Protein AF-A0A0F0GR71-F1 (afdb_monomer)

Foldseek 3Di:
DVPDDPVQDADDLVVLVCVVCVVVVVVVVVVVVVVCPDPVNVVVVVVVVVCVVDPPDDPLVPDQLLVRLVVVLVVLVVQLVVLLVVLLPDPDDLVSLVSNLVSLVVSLVSLVVSCVPNPPVSVLSNVLSVVSNVLSVLLVVLVVLLVVLVVSLDDPGHSRSSVVVNVVSVVSNVVSSVCSVVSVVVSVVVPD

pLDDT: mean 94.2, std 6.83, range [42.44, 98.38]

Mean predicted aligned error: 4.47 Å

Radius of gyration: 22.07 Å; Cα contacts (8 Å, |Δi|>4): 145; chains: 1; bounding box: 41×49×63 Å

Solvent-accessible surface area (backbone atoms only — not comparable to full-atom values): 10300 Å² total; per-residue (Å²): 112,92,86,51,62,70,91,61,61,48,70,67,57,67,61,51,50,46,68,60,45,50,60,53,48,54,47,52,50,53,52,47,51,55,51,64,73,31,70,70,40,53,51,48,50,54,49,50,52,46,40,72,76,59,58,90,71,57,84,68,70,80,49,57,60,72,75,49,45,59,62,56,42,48,55,31,44,54,50,23,52,56,27,44,54,50,31,71,68,48,90,74,75,65,62,43,46,51,52,19,28,55,27,17,50,50,28,22,52,46,17,58,73,36,23,88,65,55,40,69,62,23,49,50,50,21,48,53,22,43,52,53,27,49,46,44,41,56,26,50,50,25,65,63,45,38,61,54,28,53,58,67,27,54,72,95,60,73,25,62,37,32,52,53,51,33,51,51,31,53,52,48,29,54,48,37,59,68,45,44,62,60,53,48,57,56,60,64,68,66,67,133

Sequence (192 aa):
LHSLPPELVLGDVAARMTRHFAPLEAKAHKDSVAALDNKRYFSLLNSIDSLLATPPLTALASGKAKDVLPRLVEKARHRLDVRVETALAARDGDEPLHEARKAAKRLRYSAEVAEPALGKHAKALRKRAKDVQTLLGEHQDSVVARPVLLNLGRGDENGFTFGLLYGKEVELAHKTEAELPALWNKLSKEHL

Nearest PDB structures (foldseek):
  6egc-assembly1_A  TM=3.743E-01  e=1.518E+00  synthetic construct
  5c5b-assembly2_C  TM=3.134E-01  e=4.372E+00  Homo sapiens
  1y2o-assembly1_B  TM=2.724E-01  e=8.418E+00  Homo sapiens

Organism: Lentzea aerocolonigenes (NCBI:txid68170)

Structure (mmCIF, N/CA/C/O backbone):
data_AF-A0A0F0GR71-F1
#
_entry.id   AF-A0A0F0GR71-F1
#
loop_
_atom_site.group_PDB
_atom_site.id
_atom_site.type_symbol
_atom_site.label_atom_id
_atom_site.label_alt_id
_atom_site.label_comp_id
_atom_site.label_asym_id
_atom_site.label_entity_id
_atom_site.label_seq_id
_atom_site.pdbx_PDB_ins_code
_atom_site.Cartn_x
_atom_site.Cartn_y
_atom_site.Cartn_z
_atom_site.occupancy
_atom_site.B_iso_or_equiv
_atom_site.auth_seq_id
_atom_site.auth_comp_id
_atom_site.auth_asym_id
_atom_site.auth_atom_id
_atom_site.pdbx_PDB_model_num
ATOM 1 N N . LEU A 1 1 ? 1.306 1.699 -21.573 1.00 77.06 1 LEU A N 1
ATOM 2 C CA . LEU A 1 1 ? 1.553 1.381 -23.002 1.00 77.06 1 LEU A CA 1
ATOM 3 C C . LEU A 1 1 ? 0.467 1.950 -23.900 1.00 77.06 1 LEU A C 1
ATOM 5 O O . LEU A 1 1 ? 0.786 2.833 -24.672 1.00 77.06 1 LEU A O 1
ATOM 9 N N . HIS A 1 2 ? -0.798 1.541 -23.754 1.00 81.50 2 HIS A N 1
ATOM 10 C CA . HIS A 1 2 ? -1.900 2.035 -24.603 1.00 81.50 2 HIS A CA 1
ATOM 11 C C . HIS A 1 2 ? -2.206 3.538 -24.480 1.00 81.50 2 HIS A C 1
ATOM 13 O O . HIS A 1 2 ? -2.866 4.098 -25.344 1.00 81.50 2 HIS A O 1
ATOM 19 N N . SER A 1 3 ? -1.735 4.188 -23.414 1.00 87.19 3 SER A N 1
ATOM 20 C CA . SER A 1 3 ? -1.835 5.637 -23.214 1.00 87.19 3 SER A CA 1
ATOM 21 C C . SER A 1 3 ? -0.670 6.434 -23.812 1.00 87.19 3 SER A C 1
ATOM 23 O O . SER A 1 3 ? -0.686 7.660 -23.738 1.00 87.19 3 SER A O 1
ATOM 25 N N . LEU A 1 4 ? 0.362 5.769 -24.347 1.00 90.00 4 LEU A N 1
ATOM 26 C CA . LEU A 1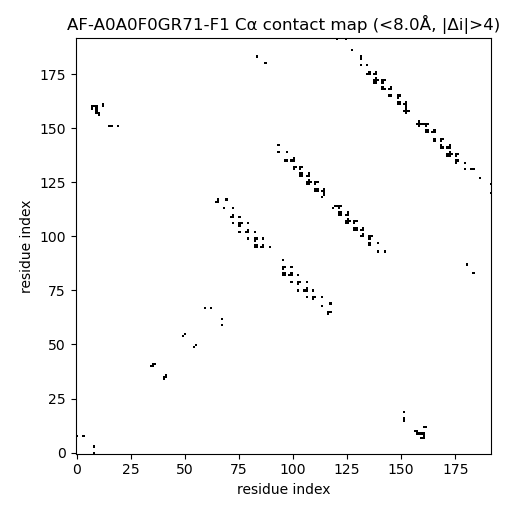 4 ? 1.467 6.446 -25.023 1.00 90.00 4 LEU A CA 1
ATOM 27 C C . LEU A 1 4 ? 1.096 6.696 -26.491 1.00 90.00 4 LEU A C 1
ATOM 29 O O . LEU A 1 4 ? 0.484 5.818 -27.104 1.00 90.00 4 LEU A O 1
ATOM 33 N N . PRO A 1 5 ? 1.500 7.841 -27.069 1.00 93.38 5 PRO A N 1
ATOM 34 C CA . PRO A 1 5 ? 1.472 8.030 -28.514 1.00 93.38 5 PRO A CA 1
ATOM 35 C C . PRO A 1 5 ? 2.183 6.861 -29.226 1.00 93.38 5 PRO A C 1
ATOM 37 O O . PRO A 1 5 ? 3.272 6.477 -28.777 1.00 93.38 5 PRO A O 1
ATOM 40 N N . PRO A 1 6 ? 1.594 6.262 -30.283 1.00 91.06 6 PRO A N 1
ATOM 41 C CA . PRO A 1 6 ? 2.147 5.075 -30.942 1.00 91.06 6 PRO A CA 1
ATOM 42 C C . PRO A 1 6 ? 3.604 5.234 -31.396 1.00 91.06 6 PRO A C 1
ATOM 44 O O . PRO A 1 6 ? 4.382 4.290 -31.305 1.00 91.06 6 PRO A O 1
ATOM 47 N N . GLU A 1 7 ? 3.999 6.436 -31.812 1.00 92.44 7 GLU A N 1
ATOM 48 C CA . GLU A 1 7 ? 5.354 6.785 -32.241 1.00 92.44 7 GLU A CA 1
ATOM 49 C C . GLU A 1 7 ? 6.412 6.692 -31.126 1.00 92.44 7 GLU A C 1
ATOM 51 O O . GLU A 1 7 ? 7.602 6.584 -31.412 1.00 92.44 7 GLU A O 1
ATOM 56 N N . LEU A 1 8 ? 5.996 6.700 -29.854 1.00 94.00 8 LEU A N 1
ATOM 57 C CA . LEU A 1 8 ? 6.880 6.537 -28.692 1.00 94.00 8 LEU A CA 1
ATOM 58 C C . LEU A 1 8 ? 6.984 5.077 -28.221 1.00 94.00 8 LEU A C 1
ATOM 60 O O . LEU A 1 8 ? 7.716 4.780 -27.268 1.00 94.00 8 LEU A O 1
ATOM 64 N N . VAL A 1 9 ? 6.257 4.156 -28.861 1.00 93.25 9 VAL A N 1
ATOM 65 C CA . VAL A 1 9 ? 6.307 2.716 -28.587 1.00 93.25 9 VAL A CA 1
ATOM 66 C C . VAL A 1 9 ? 7.251 2.063 -29.596 1.00 93.25 9 VAL A C 1
ATOM 68 O O . VAL A 1 9 ? 6.849 1.657 -30.682 1.00 93.25 9 VAL A O 1
ATOM 71 N N . LEU A 1 10 ? 8.534 1.993 -29.241 1.00 91.56 10 LEU A N 1
ATOM 72 C CA . LEU A 1 10 ? 9.599 1.513 -30.114 1.00 91.56 10 LEU A CA 1
ATOM 73 C C . LEU A 1 10 ? 10.022 0.092 -29.732 1.00 91.56 10 LEU A C 1
ATOM 75 O O . LEU A 1 10 ? 10.354 -0.186 -28.579 1.00 91.56 10 LEU A O 1
ATOM 79 N N . GLY A 1 11 ? 10.068 -0.791 -30.731 1.00 87.44 11 GLY A N 1
ATOM 80 C CA . GLY A 1 11 ? 10.423 -2.199 -30.556 1.00 87.44 11 GLY A CA 1
ATOM 81 C C . GLY A 1 11 ? 9.286 -3.053 -29.986 1.00 87.44 11 GLY A C 1
ATOM 82 O O . GLY A 1 11 ? 8.150 -2.610 -29.826 1.00 87.44 11 GLY A O 1
ATOM 83 N N . ASP A 1 12 ? 9.599 -4.310 -29.673 1.00 90.19 12 ASP A N 1
ATOM 84 C CA . ASP A 1 12 ? 8.621 -5.305 -29.220 1.00 90.19 12 ASP A CA 1
ATOM 85 C C . ASP A 1 12 ? 8.412 -5.258 -27.694 1.00 90.19 12 ASP A C 1
ATOM 87 O O . ASP A 1 12 ? 8.717 -6.187 -26.943 1.00 90.19 12 ASP A O 1
ATOM 91 N N . VAL A 1 13 ? 7.936 -4.107 -27.212 1.00 92.56 13 VAL A N 1
ATOM 92 C CA . VAL A 1 13 ? 7.781 -3.822 -25.777 1.00 92.56 13 VAL A CA 1
ATOM 93 C C . VAL A 1 13 ? 6.848 -4.831 -25.103 1.00 92.56 13 VAL A C 1
ATOM 95 O O . VAL A 1 13 ? 7.155 -5.330 -24.018 1.00 92.56 13 VAL A O 1
ATOM 98 N N . ALA A 1 14 ? 5.733 -5.165 -25.759 1.00 90.44 14 ALA A N 1
ATOM 99 C CA . ALA A 1 14 ? 4.753 -6.114 -25.242 1.00 90.44 14 ALA A CA 1
ATOM 100 C C . ALA A 1 14 ? 5.355 -7.514 -25.086 1.00 90.44 14 ALA A C 1
ATOM 102 O O . ALA A 1 14 ? 5.293 -8.073 -23.990 1.00 90.44 14 ALA A O 1
ATOM 103 N N . ALA A 1 15 ? 6.008 -8.062 -26.118 1.00 91.69 15 ALA A N 1
ATOM 104 C CA . ALA A 1 15 ? 6.573 -9.396 -25.979 1.00 91.69 15 ALA A CA 1
ATOM 105 C C . ALA A 1 15 ? 7.765 -9.422 -25.017 1.00 91.69 15 ALA A C 1
ATOM 107 O O . ALA A 1 15 ? 7.955 -10.431 -24.346 1.00 91.69 15 ALA A O 1
ATOM 108 N N . ARG A 1 16 ? 8.546 -8.340 -24.876 1.00 92.69 16 ARG A N 1
ATOM 109 C CA . ARG A 1 16 ? 9.590 -8.251 -23.834 1.00 92.69 16 ARG A CA 1
ATOM 110 C C . ARG A 1 16 ? 8.999 -8.322 -22.430 1.00 92.69 16 ARG A C 1
ATOM 112 O O . ARG A 1 16 ? 9.516 -9.067 -21.599 1.00 92.69 16 ARG A O 1
ATOM 119 N N . MET A 1 17 ? 7.900 -7.609 -22.172 1.00 93.00 17 MET A N 1
ATOM 120 C CA . MET A 1 17 ? 7.178 -7.721 -20.900 1.00 93.00 17 MET A CA 1
ATOM 121 C C . MET A 1 17 ? 6.658 -9.144 -20.685 1.00 93.00 17 MET A C 1
ATOM 123 O O . MET A 1 17 ? 6.870 -9.706 -19.614 1.00 93.00 17 MET A O 1
ATOM 127 N N . THR A 1 18 ? 6.053 -9.762 -21.703 1.00 95.19 18 THR A N 1
ATOM 128 C CA . THR A 1 18 ? 5.586 -11.154 -21.621 1.00 95.19 18 THR A CA 1
ATOM 129 C C . THR A 1 18 ? 6.736 -12.122 -21.346 1.00 95.19 18 THR A C 1
ATOM 131 O O . THR A 1 18 ? 6.636 -12.926 -20.426 1.00 95.19 18 THR A O 1
ATOM 134 N N . ARG A 1 19 ? 7.855 -12.027 -22.076 1.00 94.31 19 ARG A N 1
ATOM 135 C CA . ARG A 1 19 ? 9.047 -12.871 -21.876 1.00 94.31 19 ARG A CA 1
ATOM 136 C C . ARG A 1 19 ? 9.626 -12.726 -20.470 1.00 94.31 19 ARG A C 1
ATOM 138 O O . ARG A 1 19 ? 10.120 -13.705 -19.921 1.00 94.31 19 ARG A O 1
ATOM 145 N N . HIS A 1 20 ? 9.556 -11.530 -19.887 1.00 94.00 20 HIS A N 1
ATOM 146 C CA . HIS A 1 20 ? 10.020 -11.286 -18.527 1.00 94.00 20 HIS A CA 1
ATOM 147 C C . HIS A 1 20 ? 9.062 -11.845 -17.467 1.00 94.00 20 HIS A C 1
ATOM 149 O O . HIS A 1 20 ? 9.497 -12.560 -16.567 1.00 94.00 20 HIS A O 1
ATOM 155 N N . PHE A 1 21 ? 7.764 -11.542 -17.566 1.00 96.50 21 PHE A N 1
ATOM 156 C CA . PHE A 1 21 ? 6.799 -11.865 -16.512 1.00 96.50 21 PHE A CA 1
ATOM 157 C C . PHE A 1 21 ? 6.218 -13.277 -16.600 1.00 96.50 21 PHE A C 1
ATOM 159 O O . PHE A 1 21 ? 5.977 -13.866 -15.552 1.00 96.50 21 PHE A O 1
ATOM 166 N N . ALA A 1 22 ? 6.052 -13.863 -17.789 1.00 97.94 22 ALA A N 1
ATOM 167 C CA . ALA A 1 22 ? 5.478 -15.205 -17.938 1.00 97.94 22 ALA A CA 1
ATOM 168 C C . ALA A 1 22 ? 6.211 -16.295 -17.122 1.00 97.94 22 ALA A C 1
ATOM 170 O O . ALA A 1 22 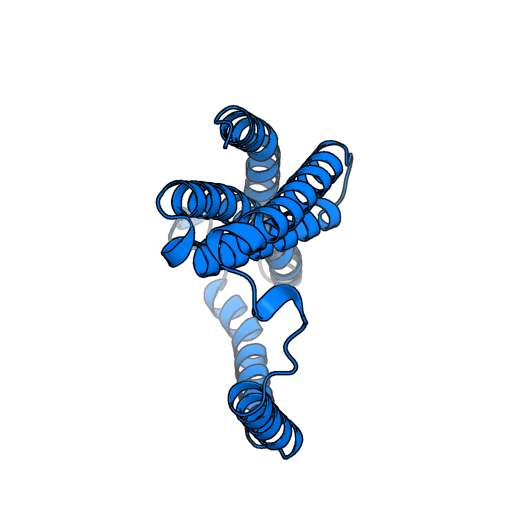? 5.543 -17.043 -16.404 1.00 97.94 22 ALA A O 1
ATOM 171 N N . PRO A 1 23 ? 7.558 -16.409 -17.144 1.00 97.94 23 PRO A N 1
ATOM 172 C CA . PRO A 1 23 ? 8.243 -17.395 -16.308 1.00 97.94 23 PRO A CA 1
ATOM 173 C C . PRO A 1 23 ? 8.155 -17.069 -14.809 1.00 97.94 23 PRO A C 1
ATOM 175 O O . PRO A 1 23 ? 8.077 -17.989 -13.992 1.00 97.94 23 PRO A O 1
ATOM 178 N N . LEU A 1 24 ? 8.143 -15.783 -14.433 1.00 97.12 24 LEU A N 1
ATOM 179 C CA . LEU A 1 24 ? 7.983 -15.355 -13.039 1.00 97.12 24 LEU A CA 1
ATOM 180 C C . LEU A 1 24 ? 6.595 -15.721 -12.507 1.00 97.12 24 LEU A C 1
ATOM 182 O O . LEU A 1 24 ? 6.490 -16.253 -11.406 1.00 97.12 24 LEU A O 1
ATOM 186 N N . GLU A 1 25 ? 5.553 -15.491 -13.303 1.00 97.75 25 GLU A N 1
ATOM 187 C CA . GLU A 1 25 ? 4.171 -15.848 -12.995 1.00 97.75 25 GLU A CA 1
ATOM 188 C C . GLU A 1 25 ? 4.008 -17.365 -12.876 1.00 97.75 25 GLU A C 1
ATOM 190 O O . GLU A 1 25 ? 3.512 -17.849 -11.860 1.00 97.75 25 GLU A O 1
ATOM 195 N N . ALA A 1 26 ? 4.504 -18.133 -13.852 1.00 98.19 26 ALA A N 1
ATOM 196 C CA . ALA A 1 26 ? 4.439 -19.592 -13.817 1.00 98.19 26 ALA A CA 1
ATOM 197 C C . ALA A 1 26 ? 5.144 -20.168 -12.576 1.00 98.19 26 ALA A C 1
ATOM 199 O O . ALA A 1 26 ? 4.620 -21.071 -11.914 1.00 98.19 26 ALA A O 1
ATOM 200 N N . LYS A 1 27 ? 6.314 -19.619 -12.220 1.00 98.19 27 LYS A N 1
ATOM 201 C CA . LYS A 1 27 ? 7.038 -19.999 -11.004 1.00 98.19 27 LYS A CA 1
ATOM 202 C C . LYS A 1 27 ? 6.264 -19.608 -9.745 1.00 98.19 27 LYS A C 1
ATOM 204 O O . LYS A 1 27 ? 6.088 -20.451 -8.872 1.00 98.19 27 LYS A O 1
ATOM 209 N N . ALA A 1 28 ? 5.785 -18.369 -9.651 1.00 97.88 28 ALA A N 1
ATOM 210 C CA . ALA A 1 28 ? 5.031 -17.882 -8.499 1.00 97.88 28 ALA A CA 1
ATOM 211 C C . ALA A 1 28 ? 3.740 -18.681 -8.282 1.00 97.88 28 ALA A C 1
ATOM 213 O O . ALA A 1 28 ? 3.400 -18.998 -7.142 1.00 97.88 28 ALA A O 1
ATOM 214 N N . HIS A 1 29 ? 3.058 -19.066 -9.362 1.00 98.19 29 HIS A N 1
ATOM 215 C CA . HIS A 1 29 ? 1.893 -19.939 -9.314 1.00 98.19 29 HIS A CA 1
ATOM 216 C C . HIS A 1 29 ? 2.261 -21.324 -8.774 1.00 98.19 29 HIS A C 1
ATOM 218 O O . HIS A 1 29 ? 1.671 -21.775 -7.793 1.00 98.19 29 HIS A O 1
ATOM 224 N N . LYS A 1 30 ? 3.279 -21.978 -9.353 1.00 98.38 30 LYS A N 1
ATOM 225 C CA . LYS A 1 30 ? 3.761 -23.287 -8.885 1.00 98.38 30 LYS A CA 1
ATOM 226 C C . LYS A 1 30 ? 4.156 -23.253 -7.405 1.00 98.38 30 LYS A C 1
ATOM 228 O O . LYS A 1 30 ? 3.757 -24.134 -6.647 1.00 98.38 30 LYS A O 1
ATOM 233 N N . ASP A 1 31 ? 4.912 -22.236 -6.999 1.00 98.00 31 ASP A N 1
ATOM 234 C CA . ASP A 1 31 ? 5.362 -22.063 -5.619 1.00 98.00 31 ASP A CA 1
ATOM 235 C C . ASP A 1 31 ? 4.185 -21.795 -4.676 1.00 98.00 31 ASP A C 1
ATOM 237 O O . ASP A 1 31 ? 4.168 -22.318 -3.567 1.00 98.00 31 ASP A O 1
ATOM 241 N N . SER A 1 32 ? 3.181 -21.028 -5.114 1.00 97.88 32 SER A N 1
ATOM 242 C CA . SER A 1 32 ? 1.966 -20.770 -4.334 1.00 97.88 32 SER A CA 1
ATOM 243 C C . SER A 1 32 ? 1.143 -22.042 -4.151 1.00 97.88 32 SER A C 1
ATOM 245 O O . SER A 1 32 ? 0.751 -22.343 -3.031 1.00 97.88 32 SER A O 1
ATOM 247 N N . VAL A 1 33 ? 0.940 -22.836 -5.206 1.00 98.12 33 VAL A N 1
ATOM 248 C CA . VAL A 1 33 ? 0.244 -24.130 -5.109 1.00 98.12 33 VAL A CA 1
ATOM 249 C C . VAL A 1 33 ? 0.9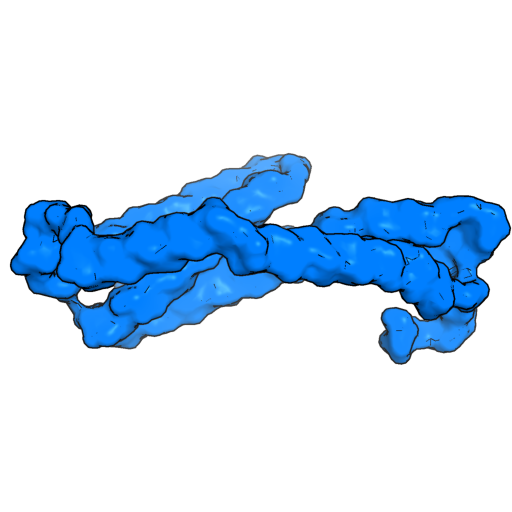86 -25.066 -4.156 1.00 98.12 33 VAL A C 1
ATOM 251 O O . VAL A 1 33 ? 0.379 -25.584 -3.226 1.00 98.12 33 VAL A O 1
ATOM 254 N N . ALA A 1 34 ? 2.306 -25.210 -4.297 1.00 97.75 34 ALA A N 1
ATOM 255 C CA . ALA A 1 34 ? 3.108 -26.015 -3.373 1.00 97.75 34 ALA A CA 1
ATOM 256 C C . ALA A 1 34 ? 3.105 -25.455 -1.934 1.00 97.75 34 ALA A C 1
ATOM 258 O O . ALA A 1 34 ? 3.201 -26.204 -0.958 1.00 97.75 34 ALA A O 1
ATOM 259 N N . ALA A 1 35 ? 3.006 -24.132 -1.777 1.00 97.31 35 ALA A N 1
ATOM 260 C CA . ALA A 1 35 ? 2.892 -23.486 -0.477 1.00 97.31 35 ALA A CA 1
ATOM 261 C C . ALA A 1 35 ? 1.540 -23.769 0.196 1.00 97.31 35 ALA A C 1
ATOM 263 O O . ALA A 1 35 ? 1.513 -23.890 1.419 1.00 97.31 35 ALA A O 1
ATOM 264 N N . LEU A 1 36 ? 0.460 -23.864 -0.583 1.00 97.75 36 LEU A N 1
ATOM 265 C CA . LEU A 1 36 ? -0.900 -24.151 -0.122 1.00 97.75 36 LEU A CA 1
ATOM 266 C C . LEU A 1 36 ? -1.157 -25.658 0.050 1.00 97.75 36 LEU A C 1
ATOM 268 O O . LEU A 1 36 ? -1.959 -26.042 0.889 1.00 97.75 36 LEU A O 1
ATOM 272 N N . ASP A 1 37 ? -0.445 -26.520 -0.674 1.00 97.25 37 ASP A N 1
ATOM 273 C CA . ASP A 1 37 ? -0.579 -27.983 -0.598 1.00 97.25 37 ASP A CA 1
ATOM 274 C C . ASP A 1 37 ? 0.491 -28.635 0.297 1.00 97.25 37 ASP A C 1
ATOM 276 O O . ASP A 1 37 ? 1.037 -29.700 0.017 1.00 97.25 37 ASP A O 1
ATOM 280 N N . ASN A 1 38 ? 0.871 -27.969 1.389 1.00 96.38 38 ASN A N 1
ATOM 281 C CA . ASN A 1 38 ? 1.851 -28.521 2.320 1.00 96.38 38 ASN A CA 1
ATOM 282 C C . ASN A 1 38 ? 1.347 -28.559 3.760 1.00 96.38 38 ASN A C 1
ATOM 284 O O . ASN A 1 38 ? 0.453 -27.823 4.179 1.00 96.38 38 ASN A O 1
ATOM 288 N N . LYS A 1 39 ? 2.012 -29.401 4.559 1.00 97.94 39 LYS A N 1
ATOM 289 C CA . LYS A 1 39 ? 1.706 -29.585 5.982 1.00 97.94 39 LYS A CA 1
ATOM 290 C C . LYS A 1 39 ? 1.739 -28.272 6.764 1.00 97.94 39 LYS A C 1
ATOM 292 O O . LYS A 1 39 ? 0.899 -28.077 7.631 1.00 97.94 39 LYS A O 1
ATOM 297 N N . ARG A 1 40 ? 2.669 -27.360 6.450 1.00 97.62 40 ARG A N 1
ATOM 298 C CA . ARG A 1 40 ? 2.783 -26.064 7.139 1.00 97.62 40 ARG A CA 1
ATOM 299 C C . ARG A 1 40 ? 1.518 -25.224 6.949 1.00 97.62 40 ARG A C 1
ATOM 301 O O . ARG A 1 40 ? 1.071 -24.604 7.908 1.00 97.62 40 ARG A O 1
ATOM 308 N N . TYR A 1 41 ? 0.946 -25.199 5.746 1.00 97.94 41 TYR A N 1
ATOM 309 C CA . TYR A 1 41 ? -0.283 -24.461 5.463 1.00 97.94 41 TYR A CA 1
ATOM 310 C C . TYR A 1 41 ? -1.492 -25.068 6.175 1.00 97.94 41 TYR A C 1
ATOM 312 O O . TYR A 1 41 ? -2.208 -24.343 6.860 1.00 97.94 41 TYR A O 1
ATOM 320 N N . PHE A 1 42 ? -1.664 -26.390 6.134 1.00 97.88 42 PHE A N 1
ATOM 321 C CA . PHE A 1 42 ? -2.738 -27.044 6.891 1.00 97.88 42 PHE A CA 1
ATOM 322 C C . PHE A 1 42 ? -2.586 -26.852 8.410 1.00 97.88 42 PHE A C 1
ATOM 324 O O . PHE A 1 42 ? -3.568 -26.597 9.102 1.00 97.88 42 PHE A O 1
ATOM 331 N N . SER A 1 43 ? -1.359 -26.876 8.942 1.00 98.12 43 SER A N 1
ATOM 332 C CA . SER A 1 43 ? -1.089 -26.530 10.345 1.00 98.12 43 SER A CA 1
ATOM 333 C C . SER A 1 43 ? -1.445 -25.079 10.681 1.00 98.12 43 SER A C 1
ATOM 335 O O . SER A 1 43 ? -1.942 -24.817 11.778 1.00 98.12 43 SER A O 1
ATOM 337 N N . LEU A 1 44 ? -1.218 -24.137 9.759 1.00 97.94 44 LEU A N 1
ATOM 338 C CA . LEU A 1 44 ? -1.648 -22.748 9.918 1.00 97.94 44 LEU A CA 1
ATOM 339 C C . LEU A 1 44 ? -3.178 -22.640 9.951 1.00 97.94 44 LEU A C 1
ATOM 341 O O . LEU A 1 44 ? -3.695 -21.957 10.829 1.00 97.94 44 LEU A O 1
ATOM 345 N N . LEU A 1 45 ? -3.896 -23.331 9.059 1.00 97.94 45 LEU A N 1
ATOM 346 C CA . LEU A 1 45 ? -5.365 -23.353 9.066 1.00 97.94 45 LEU A CA 1
ATOM 347 C C . LEU A 1 45 ? -5.915 -23.916 10.382 1.00 97.94 45 LEU A C 1
ATOM 349 O O . LEU A 1 45 ? -6.695 -23.238 11.042 1.00 97.94 45 LEU A O 1
ATOM 353 N N . ASN A 1 46 ? -5.398 -25.058 10.846 1.00 98.00 46 ASN A N 1
ATOM 354 C CA . ASN A 1 46 ? -5.783 -25.632 12.141 1.00 98.00 46 ASN A CA 1
ATOM 355 C C . ASN A 1 46 ? -5.514 -24.670 13.311 1.00 98.00 46 ASN A C 1
ATOM 357 O O . ASN A 1 46 ? -6.265 -24.631 14.286 1.00 98.00 46 ASN A O 1
ATOM 361 N N . SER A 1 47 ? -4.440 -23.880 13.224 1.00 97.75 47 SER A N 1
ATOM 362 C CA . SER A 1 47 ? -4.105 -22.871 14.233 1.00 97.75 47 SER A CA 1
ATOM 363 C C . SER A 1 47 ? -5.063 -21.675 14.186 1.00 97.75 47 SER A C 1
ATOM 365 O O . SER A 1 47 ? -5.396 -21.131 15.235 1.00 97.75 47 SER A O 1
ATOM 367 N N . ILE A 1 48 ? -5.537 -21.276 12.999 1.00 97.75 48 ILE A N 1
ATOM 368 C CA . ILE A 1 48 ? -6.574 -20.245 12.839 1.00 97.75 48 ILE A CA 1
ATOM 369 C C . ILE A 1 48 ? -7.913 -20.754 13.384 1.00 97.75 48 ILE A C 1
ATOM 371 O O . ILE A 1 48 ? -8.553 -20.037 14.148 1.00 97.75 48 ILE A O 1
ATOM 375 N N . ASP A 1 49 ? -8.299 -21.993 13.077 1.00 97.88 49 ASP A N 1
ATOM 376 C CA . ASP A 1 49 ? -9.521 -22.603 13.616 1.00 97.88 49 ASP A CA 1
ATOM 377 C C . ASP A 1 49 ? -9.465 -22.685 15.145 1.00 97.88 49 ASP A C 1
ATOM 379 O O . ASP A 1 49 ? -10.411 -22.295 15.831 1.00 97.88 49 ASP A O 1
ATOM 383 N N . SER A 1 50 ? -8.316 -23.089 15.695 1.00 97.31 50 SER A N 1
ATOM 384 C CA . SER A 1 50 ? -8.082 -23.110 17.145 1.00 97.31 50 SER A CA 1
ATOM 385 C C . SER A 1 50 ? -8.154 -21.708 17.758 1.00 97.31 50 SER A C 1
ATOM 387 O O . SER A 1 50 ? -8.747 -21.529 18.819 1.00 97.31 50 SER A O 1
ATOM 389 N N . LEU A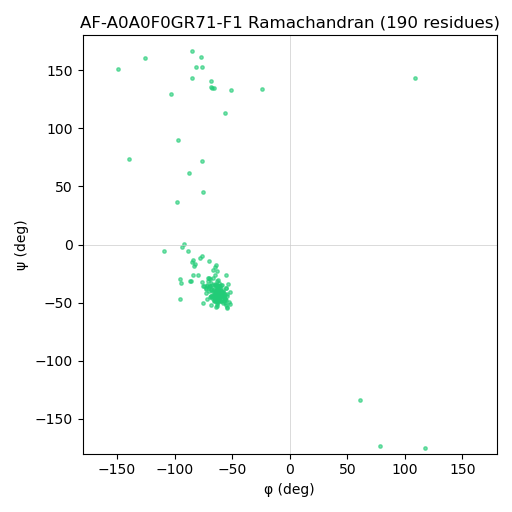 1 51 ? -7.594 -20.697 17.084 1.00 96.75 51 LEU A N 1
ATOM 390 C CA . LEU A 1 51 ? -7.655 -19.300 17.514 1.00 96.75 51 LEU A CA 1
ATOM 391 C C . LEU A 1 51 ? -9.094 -18.767 17.534 1.00 96.75 51 LEU A C 1
ATOM 393 O O . LEU A 1 51 ? -9.444 -18.011 18.435 1.00 96.75 51 LEU A O 1
ATOM 397 N N . LEU A 1 52 ? -9.921 -19.133 16.554 1.00 96.00 52 LEU A N 1
ATOM 398 C CA . LEU A 1 52 ? -11.325 -18.723 16.499 1.00 96.00 52 LEU A CA 1
ATOM 399 C C . LEU A 1 52 ? -12.176 -19.461 17.541 1.00 96.00 52 LEU A C 1
ATOM 401 O O . LEU A 1 52 ? -13.054 -18.851 18.148 1.00 96.00 52 LEU A O 1
ATOM 405 N N . ALA A 1 53 ? -11.901 -20.748 17.771 1.00 97.12 53 ALA A N 1
ATOM 406 C CA . ALA A 1 53 ? -12.613 -21.569 18.747 1.00 97.12 53 ALA A CA 1
ATOM 407 C C . ALA A 1 53 ? -12.256 -21.213 20.198 1.00 97.12 53 ALA A C 1
ATOM 409 O O . ALA A 1 53 ? -13.108 -21.259 21.085 1.00 97.12 53 ALA A O 1
ATOM 410 N N . THR A 1 54 ? -10.995 -20.877 20.473 1.00 95.88 54 THR A N 1
ATOM 411 C CA . THR A 1 54 ? -10.510 -20.530 21.817 1.00 95.88 54 THR A CA 1
ATOM 412 C C . THR A 1 54 ? -9.528 -19.358 21.730 1.00 95.88 54 THR A C 1
ATOM 414 O O . THR A 1 54 ? -8.314 -19.536 21.867 1.00 95.88 54 THR A O 1
ATOM 417 N N . PRO A 1 55 ? -10.031 -18.134 21.483 1.00 94.56 55 PRO A N 1
ATOM 418 C CA . PRO A 1 55 ? -9.172 -16.969 21.356 1.00 94.56 55 PRO A CA 1
ATOM 419 C C . PRO A 1 55 ? -8.482 -16.661 22.695 1.00 94.56 55 PRO A C 1
ATOM 421 O O . PRO A 1 55 ? -9.150 -16.627 23.732 1.00 94.56 55 PRO A O 1
ATOM 424 N N . PRO A 1 56 ? -7.165 -16.376 22.706 1.00 94.06 56 PRO A N 1
ATOM 425 C CA . PRO A 1 56 ? -6.429 -15.997 23.908 1.00 94.06 56 PRO A CA 1
ATOM 426 C C . PRO A 1 56 ? -6.740 -14.538 24.267 1.00 94.06 56 PRO A C 1
ATOM 428 O O . PRO A 1 56 ? -5.937 -13.624 24.064 1.00 94.06 56 PRO A O 1
ATOM 431 N N . LEU A 1 57 ? -7.960 -14.302 24.744 1.00 94.00 57 LEU A N 1
ATOM 432 C CA . LEU A 1 57 ? -8.450 -12.974 25.080 1.00 94.00 57 LEU A CA 1
ATOM 433 C C . LEU A 1 57 ? -7.710 -12.406 26.296 1.00 94.00 57 LEU A C 1
ATOM 435 O O . LEU A 1 57 ? -7.432 -13.094 27.275 1.00 94.00 57 LEU A O 1
ATOM 439 N N . THR A 1 58 ? -7.418 -11.108 26.243 1.00 94.31 58 THR A N 1
ATOM 440 C CA . THR A 1 58 ? -6.892 -10.368 27.399 1.00 94.31 58 THR A CA 1
ATOM 441 C C . THR A 1 58 ? -8.039 -9.887 28.287 1.00 94.31 58 THR A C 1
ATOM 443 O O . THR A 1 58 ? -9.183 -9.822 27.842 1.00 94.31 58 THR A O 1
ATOM 446 N N . ALA A 1 59 ? -7.737 -9.439 29.510 1.00 93.12 59 ALA A N 1
ATOM 447 C CA . ALA A 1 59 ? -8.740 -8.869 30.418 1.00 93.12 59 ALA A CA 1
ATOM 448 C C . ALA A 1 59 ? -9.528 -7.685 29.810 1.00 93.12 59 ALA A C 1
ATOM 450 O O . ALA A 1 59 ? -10.679 -7.457 30.172 1.00 93.12 59 ALA A O 1
ATOM 451 N N . LEU A 1 60 ? -8.940 -6.955 28.850 1.00 92.81 60 LEU A N 1
ATOM 452 C CA . LEU A 1 60 ? -9.617 -5.862 28.144 1.00 92.81 60 LEU A CA 1
ATOM 453 C C . LEU A 1 60 ? -10.797 -6.340 27.287 1.00 92.81 60 LEU A C 1
ATOM 455 O O . LEU A 1 60 ? -11.715 -5.561 27.047 1.00 92.81 60 LEU A O 1
ATOM 459 N N . ALA A 1 61 ? -10.788 -7.595 26.829 1.00 92.75 61 ALA A N 1
ATOM 460 C CA . ALA A 1 61 ? -11.843 -8.136 25.973 1.00 92.75 61 ALA A CA 1
ATOM 461 C C . ALA A 1 61 ? -13.196 -8.256 26.694 1.00 92.75 61 ALA A C 1
ATOM 463 O O . ALA A 1 61 ? -14.232 -8.250 26.039 1.00 92.75 61 ALA A O 1
ATOM 464 N N . SER A 1 62 ? -13.192 -8.313 28.030 1.00 92.19 62 SER A N 1
ATOM 465 C CA . SER A 1 62 ? -14.409 -8.324 28.852 1.00 92.19 62 SER A CA 1
ATOM 466 C C . SER A 1 62 ? -15.053 -6.938 29.000 1.00 92.19 62 SER A C 1
ATOM 468 O O . SER A 1 62 ? -16.168 -6.823 29.506 1.00 92.19 62 SER A O 1
ATOM 470 N N . GLY A 1 63 ? -14.353 -5.869 28.604 1.00 93.12 63 GLY A N 1
ATOM 471 C CA . GLY A 1 63 ? -14.861 -4.500 28.655 1.00 93.12 63 GLY A CA 1
ATOM 472 C C . GLY A 1 63 ? -15.849 -4.194 27.527 1.00 93.12 63 GLY A C 1
ATOM 473 O O . GLY A 1 63 ? -15.882 -4.856 26.491 1.00 93.12 63 GLY A O 1
ATOM 474 N N . LYS A 1 64 ? -16.648 -3.134 27.689 1.00 95.00 64 LYS A N 1
ATOM 475 C CA . LYS A 1 64 ? -17.541 -2.683 26.613 1.00 95.00 64 LYS A CA 1
ATOM 476 C C . LYS A 1 64 ? -16.705 -2.134 25.458 1.00 95.00 64 LYS A C 1
ATOM 478 O O . L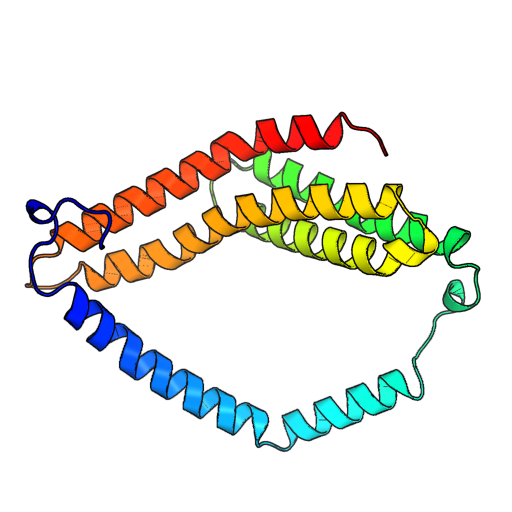YS A 1 64 ? -15.817 -1.309 25.664 1.00 95.00 64 LYS A O 1
ATOM 483 N N . ALA A 1 65 ? -17.046 -2.520 24.229 1.00 93.69 65 ALA A N 1
ATOM 484 C CA . ALA A 1 65 ? -16.331 -2.094 23.023 1.00 93.69 65 ALA A CA 1
ATOM 485 C C . ALA A 1 65 ? -16.165 -0.565 22.931 1.00 93.69 65 ALA A C 1
ATOM 487 O O . ALA A 1 65 ? -15.083 -0.078 22.614 1.00 93.69 65 ALA A O 1
ATOM 488 N N . LYS A 1 66 ? -17.209 0.192 23.290 1.00 94.19 66 LYS A N 1
ATOM 489 C CA . LYS A 1 66 ? -17.193 1.663 23.310 1.00 94.19 66 LYS A CA 1
ATOM 490 C C . LYS A 1 66 ? -16.192 2.281 24.296 1.00 94.19 66 LYS A C 1
ATOM 492 O O . LYS A 1 66 ? -15.781 3.412 24.080 1.00 94.19 66 LYS A O 1
ATOM 497 N N . ASP A 1 67 ? -15.788 1.550 25.333 1.00 94.00 67 ASP A N 1
ATOM 498 C CA . ASP A 1 67 ? -14.860 2.035 26.360 1.00 94.00 67 ASP A CA 1
ATOM 499 C C . ASP A 1 67 ? -13.410 1.616 26.033 1.00 94.00 67 ASP A C 1
ATOM 501 O O . ASP A 1 67 ? -12.457 2.324 26.352 1.00 94.00 67 ASP A O 1
ATOM 505 N N . VAL A 1 68 ? -13.230 0.476 25.353 1.00 95.69 68 VAL A N 1
ATOM 506 C CA . VAL A 1 68 ? -11.907 -0.112 25.065 1.00 95.69 68 VAL A CA 1
ATOM 507 C C . VAL A 1 68 ? -11.370 0.283 23.687 1.00 95.69 68 VAL A C 1
ATOM 509 O O . VAL A 1 68 ? -10.204 0.669 23.558 1.00 95.69 68 VAL A O 1
ATOM 512 N N . LEU A 1 69 ? -12.199 0.192 22.641 1.00 95.19 69 LEU A N 1
ATOM 513 C CA . LEU A 1 69 ? -11.770 0.393 21.254 1.00 95.19 69 LEU A CA 1
ATOM 514 C C . LEU A 1 69 ? -11.240 1.803 20.954 1.00 95.19 69 LEU A C 1
ATOM 516 O O . LEU A 1 69 ? -10.253 1.873 20.216 1.00 95.19 69 LEU A O 1
ATOM 520 N N . PRO A 1 70 ? -11.786 2.909 21.513 1.00 95.00 70 PRO A N 1
ATOM 521 C CA . PRO A 1 70 ? -11.273 4.246 21.216 1.00 95.00 70 PRO A CA 1
ATOM 522 C C . PRO A 1 70 ? -9.773 4.373 21.484 1.00 95.00 70 PRO A C 1
ATOM 524 O O . PRO A 1 70 ? -9.031 4.837 20.625 1.00 95.00 70 PRO A O 1
ATOM 527 N N . ARG A 1 71 ? -9.289 3.857 22.623 1.00 94.69 71 ARG A N 1
ATOM 528 C CA . ARG A 1 71 ? -7.863 3.908 22.980 1.00 94.69 71 ARG A CA 1
ATOM 5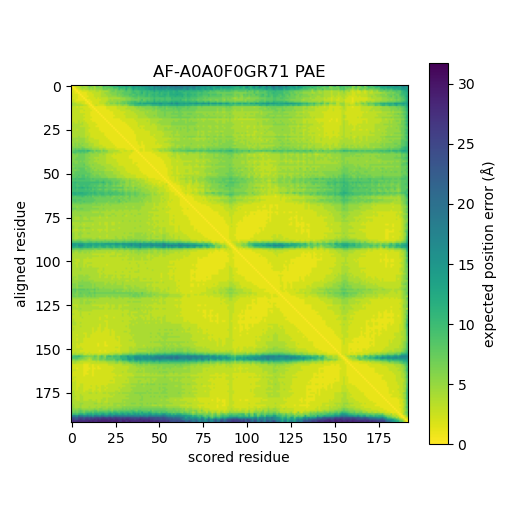29 C C . ARG A 1 71 ? -6.983 3.092 22.024 1.00 94.69 71 ARG A C 1
ATOM 531 O O . ARG A 1 71 ? -5.843 3.472 21.758 1.00 94.69 71 ARG A O 1
ATOM 538 N N . LEU A 1 72 ? -7.481 1.964 21.516 1.00 95.00 72 LEU A N 1
ATOM 539 C CA . LEU A 1 72 ? -6.739 1.112 20.577 1.00 95.00 72 LEU A CA 1
ATOM 540 C C . LEU A 1 72 ? -6.651 1.741 19.182 1.00 95.00 72 LEU A C 1
ATOM 542 O O . LEU A 1 72 ? -5.586 1.718 18.561 1.00 95.00 72 LEU A O 1
ATOM 546 N N . VAL A 1 73 ? -7.754 2.327 18.715 1.00 96.06 73 VAL A N 1
ATOM 547 C CA . VAL A 1 73 ? -7.808 3.084 17.460 1.00 96.06 73 VAL A CA 1
ATOM 548 C C . VAL A 1 73 ? -6.897 4.308 17.546 1.00 96.06 73 VAL A C 1
ATOM 550 O O . VAL A 1 73 ? -6.094 4.538 16.645 1.00 96.06 73 VAL A O 1
ATOM 553 N N . GLU A 1 74 ? -6.932 5.020 18.669 1.00 95.25 74 GLU A N 1
ATOM 554 C CA . GLU A 1 74 ? -6.089 6.186 18.923 1.00 95.25 74 GLU A CA 1
ATOM 555 C C . GLU A 1 74 ? -4.594 5.840 18.908 1.00 95.25 74 GLU A C 1
ATOM 557 O O . GLU A 1 74 ? -3.791 6.529 18.285 1.00 95.25 74 GLU A O 1
ATOM 562 N N . LYS A 1 75 ? -4.202 4.695 19.481 1.00 96.25 75 LYS A N 1
ATOM 563 C CA . LYS A 1 75 ? -2.819 4.201 19.390 1.00 96.25 75 LYS A CA 1
ATOM 564 C C . LYS A 1 75 ? -2.384 3.929 17.943 1.00 96.25 75 LYS A C 1
ATOM 566 O O . LYS A 1 75 ? -1.214 4.120 17.604 1.00 96.25 75 LYS A O 1
ATOM 571 N N . ALA A 1 76 ? -3.293 3.447 17.094 1.00 96.75 76 ALA A N 1
ATOM 572 C CA . ALA A 1 76 ? -3.013 3.250 15.673 1.00 96.75 76 ALA A CA 1
ATOM 573 C C . ALA A 1 76 ? -2.923 4.585 14.920 1.00 96.75 76 ALA A C 1
ATOM 575 O O . ALA A 1 76 ? -2.070 4.712 14.042 1.00 96.75 76 ALA A O 1
ATOM 576 N N . ARG A 1 77 ? -3.742 5.575 15.296 1.00 95.81 77 ARG A N 1
ATOM 577 C CA . ARG A 1 77 ? -3.684 6.933 14.747 1.00 95.81 77 ARG A CA 1
ATOM 578 C C . ARG A 1 77 ? -2.369 7.611 15.085 1.00 95.81 77 ARG A C 1
ATOM 580 O O . ARG A 1 77 ? -1.644 7.969 14.172 1.00 95.81 77 ARG A O 1
ATOM 587 N N . HIS A 1 78 ? -2.005 7.662 16.363 1.00 96.00 78 HIS A N 1
ATOM 588 C CA . HIS A 1 78 ? -0.742 8.257 16.794 1.00 96.00 78 HIS A CA 1
ATOM 589 C C . HIS A 1 78 ? 0.467 7.624 16.088 1.00 96.00 78 HIS A C 1
ATOM 591 O O . HIS A 1 78 ? 1.406 8.309 15.695 1.00 96.00 78 HIS A O 1
ATOM 597 N N . ARG A 1 79 ? 0.434 6.303 15.855 1.00 97.62 79 ARG A N 1
ATOM 598 C CA . ARG A 1 79 ? 1.466 5.635 15.053 1.00 97.62 79 ARG A CA 1
ATOM 599 C C . ARG A 1 79 ? 1.513 6.163 13.621 1.00 97.62 79 ARG A C 1
ATOM 601 O O . ARG A 1 79 ? 2.608 6.305 13.095 1.00 97.62 79 ARG A O 1
ATOM 608 N N . LEU A 1 80 ? 0.367 6.371 12.977 1.00 97.38 80 LEU A N 1
ATOM 609 C CA . LEU A 1 80 ? 0.336 6.966 11.644 1.00 97.38 80 LEU A CA 1
ATOM 610 C C . LEU A 1 80 ? 0.907 8.383 11.674 1.00 97.38 80 LEU A C 1
ATOM 612 O O . LEU A 1 80 ? 1.772 8.666 10.855 1.00 97.38 80 LEU A O 1
ATOM 616 N N . ASP A 1 81 ? 0.498 9.201 12.644 1.00 96.19 81 ASP A N 1
ATOM 617 C CA . ASP A 1 81 ? 0.961 10.584 12.784 1.00 96.19 81 ASP A CA 1
ATOM 618 C C . ASP A 1 81 ? 2.493 10.650 12.831 1.00 96.19 81 ASP A C 1
ATOM 620 O O . ASP A 1 81 ? 3.116 11.245 11.956 1.00 96.19 81 ASP A O 1
ATOM 624 N N . VAL A 1 82 ? 3.107 9.897 13.750 1.00 97.38 82 VAL A N 1
ATOM 625 C CA . VAL A 1 82 ? 4.571 9.828 13.892 1.00 97.38 82 VAL A CA 1
ATOM 626 C C . VAL A 1 82 ? 5.254 9.355 12.606 1.00 97.38 82 VAL A C 1
ATOM 628 O O . VAL A 1 82 ? 6.328 9.842 12.253 1.00 97.38 82 VAL A O 1
ATOM 631 N N . ARG A 1 83 ? 4.673 8.382 11.892 1.00 97.81 83 ARG A N 1
ATOM 632 C CA . ARG A 1 83 ? 5.289 7.840 10.669 1.00 97.81 83 ARG A CA 1
ATOM 633 C C . ARG A 1 83 ? 5.170 8.787 9.487 1.00 97.81 83 ARG A C 1
ATOM 635 O O . ARG A 1 83 ? 6.120 8.866 8.718 1.00 97.81 83 ARG A O 1
ATOM 642 N N . VAL A 1 84 ? 4.063 9.514 9.362 1.00 96.62 84 VAL A N 1
ATOM 643 C CA . VAL A 1 84 ? 3.934 10.555 8.339 1.00 96.62 84 VAL A CA 1
ATOM 644 C C . VAL A 1 84 ? 4.871 11.714 8.654 1.00 96.62 84 VAL A C 1
ATOM 646 O O . VAL A 1 84 ? 5.597 12.136 7.768 1.00 96.62 84 VAL A O 1
ATOM 649 N N . GLU A 1 85 ? 4.954 12.167 9.906 1.00 95.94 85 GLU A N 1
ATOM 650 C CA . GLU A 1 85 ? 5.914 13.203 10.315 1.00 95.94 85 GLU A CA 1
ATOM 651 C C . GLU A 1 85 ? 7.364 12.791 10.031 1.00 95.94 85 GLU A C 1
ATOM 653 O O . GLU A 1 85 ? 8.133 13.571 9.474 1.00 95.94 85 GLU A O 1
ATOM 658 N N . THR A 1 86 ? 7.722 11.539 10.332 1.00 97.06 86 THR A N 1
ATOM 659 C CA . THR A 1 86 ? 9.048 10.989 10.004 1.00 97.06 86 THR A CA 1
ATOM 660 C C . THR A 1 86 ? 9.292 10.985 8.496 1.00 97.06 86 THR A C 1
ATOM 662 O O . THR A 1 86 ? 10.384 11.334 8.057 1.00 97.06 86 THR A O 1
ATOM 665 N N . ALA A 1 87 ? 8.290 10.604 7.699 1.00 96.38 87 ALA A N 1
ATOM 666 C CA . ALA A 1 87 ? 8.401 10.601 6.245 1.00 96.38 87 ALA A CA 1
ATOM 667 C C . ALA A 1 87 ? 8.539 12.016 5.666 1.00 96.38 87 ALA A C 1
ATOM 669 O O . ALA A 1 87 ? 9.345 12.223 4.772 1.00 96.38 87 ALA A O 1
ATOM 670 N N . LEU A 1 88 ? 7.816 12.994 6.214 1.00 94.81 88 LEU A N 1
ATOM 671 C CA . LEU A 1 88 ? 7.896 14.397 5.801 1.00 94.81 88 LEU A CA 1
ATOM 672 C C . LEU A 1 88 ? 9.220 15.069 6.194 1.00 94.81 88 LEU A C 1
ATOM 674 O O . LEU A 1 88 ? 9.648 16.010 5.533 1.00 94.81 88 LEU A O 1
ATOM 678 N N . ALA A 1 89 ? 9.856 14.614 7.276 1.00 95.12 89 ALA A N 1
ATOM 679 C CA . ALA A 1 89 ? 11.159 15.108 7.718 1.00 95.12 89 ALA A CA 1
ATOM 680 C C . ALA A 1 89 ? 12.342 14.412 7.021 1.00 95.12 89 ALA A C 1
ATOM 682 O O . ALA A 1 89 ? 13.478 14.889 7.111 1.00 95.12 89 ALA A O 1
ATOM 683 N N . ALA A 1 90 ? 12.105 13.277 6.359 1.00 92.94 90 ALA A N 1
ATOM 684 C CA . ALA A 1 90 ? 13.134 12.568 5.617 1.00 92.94 90 ALA A CA 1
ATOM 685 C C . ALA A 1 90 ? 13.546 13.382 4.383 1.00 92.94 90 ALA A C 1
ATOM 687 O O . ALA A 1 90 ? 12.708 13.934 3.677 1.00 92.94 90 ALA A O 1
ATOM 688 N N . ARG A 1 91 ? 14.858 13.474 4.138 1.00 78.50 91 ARG A N 1
ATOM 689 C CA . ARG A 1 91 ? 15.398 14.194 2.973 1.00 78.50 91 ARG A CA 1
ATOM 690 C C . ARG A 1 91 ? 15.466 13.311 1.734 1.00 78.50 91 ARG A C 1
ATOM 692 O O . ARG A 1 91 ? 15.304 13.830 0.643 1.00 78.50 91 ARG A O 1
ATOM 699 N N . ASP A 1 92 ? 15.684 12.011 1.937 1.00 79.50 92 ASP A N 1
ATOM 700 C CA . ASP A 1 92 ? 15.795 11.000 0.892 1.00 79.50 92 ASP A CA 1
ATOM 701 C C . ASP A 1 92 ? 15.296 9.642 1.410 1.00 79.50 92 ASP A C 1
ATOM 703 O O . ASP A 1 92 ? 15.446 9.319 2.596 1.00 79.50 92 ASP A O 1
ATOM 707 N N . GLY A 1 93 ? 14.783 8.820 0.493 1.00 83.62 93 GLY A N 1
ATOM 708 C CA . GLY A 1 93 ? 14.521 7.398 0.705 1.00 83.62 93 GLY A CA 1
ATOM 709 C C . GLY A 1 93 ? 13.043 7.016 0.811 1.00 83.62 93 GLY A C 1
ATOM 710 O O . GLY A 1 93 ? 12.234 7.704 1.427 1.00 83.62 93 GLY A O 1
ATOM 711 N N . ASP A 1 94 ? 12.723 5.843 0.263 1.00 92.62 94 ASP A N 1
ATOM 712 C CA . ASP A 1 94 ? 11.346 5.344 0.144 1.00 92.62 94 ASP A CA 1
ATOM 713 C C . ASP A 1 94 ? 10.844 4.652 1.436 1.00 92.62 94 ASP A C 1
ATOM 715 O O . ASP A 1 94 ? 9.641 4.490 1.654 1.00 92.62 94 ASP A O 1
ATOM 719 N N . GLU A 1 95 ? 11.750 4.237 2.333 1.00 94.81 95 GLU A N 1
ATOM 720 C CA . GLU A 1 95 ? 11.402 3.440 3.524 1.00 94.81 95 GLU A CA 1
ATOM 721 C C . GLU A 1 95 ? 10.504 4.187 4.534 1.00 94.81 95 GLU A C 1
ATOM 723 O O . GLU A 1 95 ? 9.524 3.599 5.003 1.00 94.81 95 GLU A O 1
ATOM 728 N N . PRO A 1 96 ? 10.736 5.475 4.867 1.00 96.81 96 PRO A N 1
ATOM 729 C CA . PRO A 1 96 ? 9.820 6.226 5.728 1.00 96.81 96 PRO A CA 1
ATOM 730 C C . PRO A 1 96 ? 8.389 6.300 5.170 1.00 96.81 96 PRO A C 1
ATOM 732 O O . PRO A 1 96 ? 7.423 6.110 5.918 1.00 96.81 96 PRO A O 1
ATOM 735 N N . LEU A 1 97 ? 8.242 6.500 3.855 1.00 96.75 97 LEU A N 1
ATOM 736 C CA . LEU A 1 97 ? 6.948 6.509 3.162 1.00 96.75 97 LEU A CA 1
ATOM 737 C C . LEU A 1 97 ? 6.300 5.118 3.192 1.00 96.75 97 LEU A C 1
ATOM 739 O O . LEU A 1 97 ? 5.102 4.981 3.465 1.00 96.75 97 LEU A O 1
ATOM 743 N N . HIS A 1 98 ? 7.097 4.065 3.007 1.00 96.94 98 HIS A N 1
ATOM 744 C CA . HIS A 1 98 ? 6.641 2.684 3.112 1.00 96.94 98 HIS A CA 1
ATOM 745 C C . HIS A 1 98 ? 6.121 2.341 4.521 1.00 96.94 98 HIS A C 1
ATOM 747 O O . HIS A 1 98 ? 5.061 1.721 4.686 1.00 96.94 98 HIS A O 1
ATOM 753 N N . GLU A 1 99 ? 6.810 2.795 5.566 1.00 97.94 99 GLU A N 1
ATOM 754 C CA . GLU A 1 99 ? 6.383 2.623 6.954 1.00 97.94 99 GLU A CA 1
ATOM 755 C C . GLU A 1 99 ? 5.121 3.433 7.291 1.00 97.94 99 GLU A C 1
ATOM 757 O O . GLU A 1 99 ? 4.224 2.921 7.978 1.00 97.94 99 GLU A O 1
ATOM 762 N N . ALA A 1 100 ? 4.991 4.655 6.764 1.00 97.94 100 ALA A N 1
ATOM 763 C CA . ALA A 1 100 ? 3.764 5.444 6.860 1.00 97.94 100 ALA A CA 1
ATOM 764 C C . ALA A 1 100 ? 2.582 4.729 6.183 1.00 97.94 100 ALA A C 1
ATOM 766 O O . ALA A 1 100 ? 1.506 4.608 6.776 1.00 97.94 100 ALA A 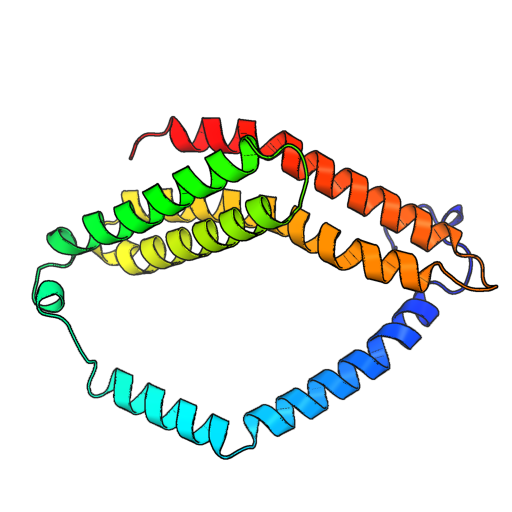O 1
ATOM 767 N N . ARG A 1 101 ? 2.790 4.119 5.007 1.00 97.94 101 ARG A N 1
ATOM 768 C CA . ARG A 1 101 ? 1.774 3.293 4.329 1.00 97.94 101 ARG A CA 1
ATOM 769 C C . ARG A 1 101 ? 1.345 2.099 5.177 1.00 97.94 101 ARG A C 1
ATOM 771 O O . ARG A 1 101 ? 0.147 1.814 5.280 1.00 97.94 101 ARG A O 1
ATOM 778 N N . LYS A 1 102 ? 2.284 1.391 5.817 1.00 98.31 102 LYS A N 1
ATOM 779 C CA . LYS A 1 102 ? 1.952 0.289 6.742 1.00 98.31 102 LYS A CA 1
ATOM 780 C C . LYS A 1 102 ? 1.125 0.791 7.925 1.00 98.31 102 LYS A C 1
ATOM 782 O O . LYS A 1 102 ? 0.163 0.123 8.312 1.00 98.31 102 LYS A O 1
ATOM 787 N N . ALA A 1 103 ? 1.467 1.946 8.493 1.00 98.25 103 ALA A N 1
ATOM 788 C CA . ALA A 1 103 ? 0.702 2.548 9.580 1.00 98.25 103 ALA A CA 1
ATOM 789 C C . ALA A 1 103 ? -0.715 2.950 9.133 1.00 98.25 103 ALA A C 1
ATOM 791 O O . ALA A 1 103 ? -1.676 2.656 9.844 1.00 98.25 103 ALA A O 1
ATOM 792 N N . ALA A 1 104 ? -0.867 3.495 7.922 1.00 98.00 104 ALA A N 1
ATOM 793 C CA . ALA A 1 104 ? -2.163 3.865 7.355 1.00 98.00 104 ALA A CA 1
ATOM 794 C C . ALA A 1 104 ? -3.063 2.634 7.167 1.00 98.00 104 ALA A C 1
ATOM 796 O O . ALA A 1 104 ? -4.217 2.633 7.596 1.00 98.00 104 ALA A O 1
ATOM 797 N N . LYS A 1 105 ? -2.513 1.529 6.637 1.00 98.12 105 LYS A N 1
ATOM 798 C CA . LYS A 1 105 ? -3.227 0.239 6.546 1.00 98.12 105 LYS A CA 1
ATOM 799 C C . LYS A 1 105 ? -3.700 -0.252 7.913 1.00 98.12 105 LYS A C 1
ATOM 801 O O . LYS A 1 105 ? -4.840 -0.692 8.040 1.00 98.12 105 LYS A O 1
ATOM 806 N N . ARG A 1 106 ? -2.836 -0.180 8.934 1.00 98.19 106 ARG A N 1
ATOM 807 C CA . ARG A 1 106 ? -3.187 -0.591 10.304 1.00 98.19 106 ARG A CA 1
ATOM 808 C C . ARG A 1 106 ? -4.325 0.257 10.860 1.00 98.19 106 ARG A C 1
ATOM 810 O O . ARG A 1 106 ? -5.288 -0.311 11.358 1.00 98.19 106 ARG A O 1
ATOM 817 N N . LEU A 1 107 ? -4.244 1.584 10.739 1.00 97.75 107 LEU A N 1
ATOM 818 C CA . LEU A 1 107 ? -5.309 2.478 11.191 1.00 97.75 107 LEU A CA 1
ATOM 819 C C . LEU A 1 107 ? -6.628 2.191 10.472 1.00 97.75 107 LEU A C 1
ATOM 821 O O . LEU A 1 107 ? -7.664 2.095 11.126 1.00 97.75 107 LEU A O 1
ATOM 825 N N . ARG A 1 108 ? -6.589 1.990 9.148 1.00 97.88 108 ARG A N 1
ATOM 826 C CA . ARG A 1 108 ? -7.782 1.665 8.361 1.00 97.88 108 ARG A CA 1
ATOM 827 C C . ARG A 1 108 ? -8.468 0.403 8.879 1.00 97.88 108 ARG A C 1
ATOM 829 O O . ARG A 1 108 ? -9.673 0.442 9.102 1.00 97.88 108 ARG A O 1
ATOM 836 N N . TYR A 1 109 ? -7.720 -0.679 9.102 1.00 98.12 109 TYR A N 1
ATOM 837 C CA . TYR A 1 109 ? -8.287 -1.930 9.614 1.00 98.12 109 TYR A CA 1
ATOM 838 C C . TYR A 1 109 ? -8.768 -1.818 11.063 1.00 98.12 109 TYR A C 1
ATOM 840 O O . TYR A 1 109 ? -9.843 -2.319 11.379 1.00 98.12 109 TYR A O 1
ATOM 848 N N . SER A 1 110 ? -8.039 -1.112 11.933 1.00 97.12 110 SER A N 1
ATOM 849 C CA . SER A 1 110 ? -8.501 -0.854 13.304 1.00 97.12 110 SER A CA 1
ATOM 850 C C . SER A 1 110 ? -9.819 -0.077 13.322 1.00 97.12 110 SER A C 1
ATOM 852 O O . SER A 1 110 ? -10.727 -0.414 14.077 1.00 97.12 110 SER A O 1
ATOM 854 N N . ALA A 1 111 ? -9.939 0.948 12.476 1.00 96.81 111 ALA A N 1
ATOM 855 C CA . ALA A 1 111 ? -11.150 1.750 12.358 1.00 96.81 111 ALA A CA 1
ATOM 856 C C . ALA A 1 111 ? -12.311 0.963 11.725 1.00 96.81 111 ALA A C 1
ATOM 858 O O . ALA A 1 111 ? -13.449 1.127 12.143 1.00 96.81 111 ALA A O 1
ATOM 859 N N . GLU A 1 112 ? -12.030 0.078 10.765 1.00 97.62 112 GLU A N 1
ATOM 860 C CA . GLU A 1 112 ? -13.018 -0.817 10.148 1.00 97.62 112 GLU A CA 1
ATOM 861 C C . GLU A 1 112 ? -13.631 -1.789 11.159 1.00 97.62 112 GLU A C 1
ATOM 863 O O . GLU A 1 112 ? -14.852 -1.887 11.252 1.00 97.62 112 GLU A O 1
ATOM 868 N N . VAL A 1 113 ? -12.798 -2.427 11.985 1.00 96.50 113 VAL A N 1
ATOM 869 C CA . VAL A 1 113 ? -13.262 -3.311 13.067 1.00 96.50 113 VAL A CA 1
ATOM 870 C C . VAL A 1 113 ? -14.050 -2.539 14.130 1.00 96.50 113 VAL A C 1
ATOM 872 O O . VAL A 1 113 ? -14.992 -3.072 14.711 1.00 96.50 113 VAL A O 1
ATOM 875 N N . ALA A 1 114 ? -13.690 -1.279 14.389 1.00 96.12 114 ALA A N 1
ATOM 876 C CA . ALA A 1 114 ? -14.357 -0.449 15.387 1.00 96.12 114 ALA A CA 1
ATOM 877 C C . ALA A 1 114 ? -15.627 0.260 14.878 1.00 96.12 114 ALA A C 1
ATOM 879 O O . ALA A 1 114 ? -16.400 0.764 15.696 1.00 96.12 114 ALA A O 1
ATOM 880 N N . GLU A 1 115 ? -15.871 0.296 13.562 1.00 96.12 115 GLU A N 1
ATOM 881 C CA . GLU A 1 115 ? -17.004 1.001 12.938 1.00 96.12 115 GLU A CA 1
ATOM 882 C C . GLU A 1 115 ? -18.373 0.589 13.523 1.00 96.12 115 GLU A C 1
ATOM 884 O O . GLU A 1 115 ? -19.152 1.491 13.841 1.00 96.12 115 GLU A O 1
ATOM 889 N N . PRO A 1 116 ? -18.672 -0.702 13.788 1.00 96.31 116 PRO A N 1
ATOM 890 C CA . PRO A 1 116 ? -19.946 -1.102 14.396 1.00 96.31 116 PRO A CA 1
ATOM 891 C C . PRO A 1 116 ? -20.179 -0.547 15.810 1.00 96.31 116 PRO A C 1
ATOM 893 O O . PRO A 1 116 ? -21.321 -0.316 16.197 1.00 96.31 116 PRO A O 1
ATOM 896 N N . ALA A 1 117 ? -19.114 -0.327 16.586 1.00 95.06 117 ALA A N 1
ATOM 897 C CA . ALA A 1 117 ? -19.206 0.135 17.973 1.00 95.06 117 ALA A CA 1
ATOM 898 C C . ALA A 1 117 ? -19.082 1.661 18.111 1.00 95.06 117 ALA A C 1
ATOM 900 O O . ALA A 1 117 ? -19.677 2.245 19.014 1.00 95.06 117 ALA A O 1
ATOM 901 N N . LEU A 1 118 ? -18.291 2.301 17.243 1.00 93.94 118 LEU A N 1
ATOM 902 C CA . LEU A 1 118 ? -17.942 3.727 17.324 1.00 93.94 118 LEU A CA 1
ATOM 903 C C . LEU A 1 118 ? -18.612 4.579 16.230 1.00 93.94 118 LEU A C 1
ATOM 905 O O . LEU A 1 118 ? -18.502 5.807 16.226 1.00 93.94 118 LEU A O 1
ATOM 909 N N . GLY A 1 119 ? -19.310 3.944 15.288 1.00 95.12 119 GLY A N 1
ATOM 910 C CA . GLY A 1 119 ? -20.141 4.600 14.288 1.00 95.12 119 GLY A CA 1
ATOM 911 C C . GLY A 1 119 ? -19.376 5.557 13.370 1.00 95.12 119 GLY A C 1
ATOM 912 O O . GLY A 1 119 ? -18.323 5.238 12.810 1.00 95.12 119 GLY A O 1
ATOM 913 N N . LYS A 1 120 ? -19.942 6.756 13.174 1.00 94.31 120 LYS A N 1
ATOM 914 C CA . LYS A 1 120 ? -19.499 7.720 12.151 1.00 94.31 120 LYS A CA 1
ATOM 915 C C . LYS A 1 120 ? -18.051 8.190 12.333 1.00 94.31 120 LYS A C 1
ATOM 917 O O . LYS A 1 120 ? -17.380 8.397 11.323 1.00 94.31 120 LYS A O 1
ATOM 922 N N . HIS A 1 121 ? -17.560 8.311 13.568 1.00 89.94 121 HIS A N 1
ATOM 923 C CA . HIS A 1 121 ? -16.184 8.752 13.836 1.00 89.94 121 HIS A CA 1
ATOM 924 C C . HIS A 1 121 ? -15.161 7.735 13.312 1.00 89.94 121 HIS A C 1
ATOM 926 O O . HIS A 1 121 ? -14.255 8.091 12.557 1.00 89.94 121 HIS A O 1
ATOM 932 N N . ALA A 1 122 ? -15.354 6.446 13.609 1.00 94.00 122 ALA A N 1
ATOM 933 C CA . ALA A 1 122 ? -14.497 5.384 13.084 1.00 94.00 122 ALA A CA 1
ATOM 934 C C . ALA A 1 122 ? -14.577 5.287 11.552 1.00 94.00 122 ALA A C 1
ATOM 936 O O . ALA A 1 122 ? -13.550 5.162 10.885 1.00 94.00 122 ALA A O 1
ATOM 937 N N . LYS A 1 123 ? -15.771 5.453 10.969 1.00 95.94 123 LYS A N 1
ATOM 938 C CA . LYS A 1 123 ? -15.939 5.510 9.508 1.00 95.94 123 LYS A CA 1
ATOM 939 C C . LYS A 1 123 ? -15.153 6.658 8.868 1.00 95.94 123 LYS A C 1
ATOM 941 O O . LYS A 1 123 ? -14.542 6.464 7.815 1.00 95.94 123 LYS A O 1
ATOM 946 N N . ALA A 1 124 ? -15.178 7.848 9.470 1.00 93.88 124 ALA A N 1
ATOM 947 C CA . ALA A 1 124 ? -14.417 8.997 8.987 1.00 93.88 124 ALA A CA 1
ATOM 948 C C . ALA A 1 124 ? -12.913 8.699 9.032 1.00 93.88 124 ALA A C 1
ATOM 950 O O . ALA A 1 124 ? -12.239 8.798 8.009 1.00 93.88 124 ALA A O 1
ATOM 951 N N . LEU A 1 125 ? -12.413 8.209 10.168 1.00 93.62 125 LEU A N 1
ATOM 952 C CA . LEU A 1 125 ? -11.005 7.851 10.337 1.00 93.62 125 LEU A CA 1
ATOM 953 C C . LEU A 1 125 ? -10.543 6.767 9.352 1.00 93.62 125 LEU A C 1
ATOM 955 O O . LEU A 1 125 ? -9.468 6.879 8.764 1.00 93.62 125 LEU A O 1
ATOM 959 N N . ARG A 1 126 ? -11.382 5.752 9.104 1.00 96.31 126 ARG A N 1
ATOM 960 C CA . ARG A 1 126 ? -11.136 4.710 8.097 1.00 96.31 126 ARG A CA 1
ATOM 961 C C . ARG A 1 126 ? -10.940 5.305 6.703 1.00 96.31 126 ARG A C 1
ATOM 963 O O . ARG A 1 126 ? -10.039 4.872 5.987 1.00 96.31 126 ARG A O 1
ATOM 970 N N . LYS A 1 127 ? -11.769 6.281 6.315 1.00 96.06 127 LYS A N 1
ATOM 971 C CA . LYS A 1 127 ? -11.645 6.977 5.024 1.00 96.06 127 LYS A CA 1
ATOM 972 C C . LYS A 1 127 ? -10.345 7.774 4.942 1.00 96.06 127 LYS A C 1
ATOM 974 O O . LYS A 1 127 ? -9.589 7.555 4.008 1.00 96.06 127 LYS A O 1
ATOM 979 N N . ARG A 1 128 ? -10.020 8.575 5.961 1.00 94.44 128 ARG A N 1
ATOM 980 C CA . ARG A 1 128 ? -8.759 9.341 6.001 1.00 94.44 128 ARG A CA 1
ATOM 981 C C . ARG A 1 128 ? -7.530 8.440 5.872 1.00 94.44 128 ARG A C 1
ATOM 983 O O . ARG A 1 128 ? -6.639 8.696 5.071 1.00 94.44 128 ARG A O 1
ATOM 990 N N . ALA A 1 129 ? -7.512 7.337 6.620 1.00 96.38 129 ALA A N 1
ATOM 991 C CA . ALA A 1 129 ? -6.442 6.348 6.542 1.00 96.38 129 ALA A CA 1
ATOM 992 C C . ALA A 1 129 ? -6.361 5.683 5.157 1.00 96.38 129 ALA A C 1
ATOM 994 O O . ALA A 1 129 ? -5.268 5.378 4.682 1.00 96.38 129 ALA A O 1
ATOM 995 N N . LYS A 1 130 ? -7.507 5.465 4.496 1.00 97.69 130 LYS A N 1
ATOM 996 C CA . LYS A 1 130 ? -7.558 4.960 3.119 1.00 97.69 130 LYS A CA 1
ATOM 997 C C . LYS A 1 130 ? -6.949 5.960 2.135 1.00 97.69 130 LYS A C 1
ATOM 999 O O . LYS A 1 130 ? -6.220 5.522 1.251 1.00 97.69 130 LYS A O 1
ATOM 1004 N N . ASP A 1 131 ? -7.210 7.252 2.291 1.00 97.50 131 ASP A N 1
ATOM 1005 C CA . ASP A 1 131 ? -6.680 8.285 1.395 1.00 97.50 131 ASP A CA 1
ATOM 1006 C C . ASP A 1 131 ? -5.145 8.329 1.469 1.00 97.50 131 ASP A C 1
ATOM 1008 O O . ASP A 1 131 ? -4.478 8.202 0.443 1.00 97.50 131 ASP A O 1
ATOM 1012 N N . VAL A 1 132 ? -4.574 8.344 2.683 1.00 97.19 132 VAL A N 1
ATOM 1013 C CA . VAL A 1 132 ? -3.111 8.250 2.883 1.00 97.19 132 VAL A CA 1
ATOM 1014 C C . VAL A 1 132 ? -2.553 6.934 2.340 1.00 97.19 132 VAL A C 1
ATOM 1016 O O . VAL A 1 132 ? -1.537 6.923 1.651 1.00 97.19 132 VAL A O 1
ATOM 1019 N N . GLN A 1 133 ? -3.217 5.805 2.618 1.00 97.12 133 GLN A N 1
ATOM 1020 C CA . GLN A 1 133 ? -2.795 4.505 2.094 1.00 97.12 133 GLN A CA 1
ATOM 1021 C C . GLN A 1 133 ? -2.751 4.505 0.560 1.00 97.12 133 GLN A C 1
ATOM 1023 O O . GLN A 1 133 ? -1.861 3.871 -0.005 1.00 97.12 133 GLN A O 1
ATOM 1028 N N . THR A 1 134 ? -3.732 5.132 -0.090 1.00 98.12 134 THR A N 1
ATOM 1029 C CA . THR A 1 134 ? -3.879 5.136 -1.551 1.00 98.12 134 THR A CA 1
ATOM 1030 C C . THR A 1 134 ? -2.748 5.936 -2.177 1.00 98.12 134 THR A C 1
ATOM 1032 O O . THR A 1 134 ? -2.003 5.365 -2.966 1.00 98.12 134 THR A O 1
ATOM 1035 N N . LEU A 1 135 ? -2.531 7.171 -1.711 1.00 97.94 135 LEU A N 1
ATOM 1036 C CA . LEU A 1 135 ? -1.442 8.030 -2.179 1.00 97.94 135 LEU A CA 1
ATOM 1037 C C . LEU A 1 135 ? -0.070 7.352 -2.040 1.00 97.94 135 LEU A C 1
ATOM 1039 O O . LEU A 1 135 ? 0.672 7.211 -3.006 1.00 97.94 135 LEU A O 1
ATOM 1043 N N . LEU A 1 136 ? 0.242 6.837 -0.847 1.00 97.19 136 LEU A N 1
ATOM 1044 C CA . LEU A 1 136 ? 1.514 6.143 -0.616 1.00 97.19 136 LEU A CA 1
ATOM 1045 C C . LEU A 1 136 ? 1.592 4.788 -1.339 1.00 97.19 136 LEU A C 1
ATOM 1047 O O . LEU A 1 136 ? 2.653 4.173 -1.411 1.00 97.19 136 LEU A O 1
ATOM 1051 N N . GLY A 1 137 ? 0.459 4.272 -1.816 1.00 97.44 137 GLY A N 1
ATOM 1052 C CA . GLY A 1 137 ? 0.413 3.091 -2.665 1.00 97.44 137 GLY A CA 1
ATOM 1053 C C . GLY A 1 137 ? 0.918 3.346 -4.056 1.00 97.44 137 GLY A C 1
ATOM 1054 O O . GLY A 1 137 ? 1.755 2.580 -4.507 1.00 97.44 137 GLY A O 1
ATOM 1055 N N . GLU A 1 138 ? 0.467 4.434 -4.664 1.00 97.00 138 GLU A N 1
ATOM 1056 C CA . GLU A 1 138 ? 0.950 4.866 -5.972 1.00 97.00 138 GLU A CA 1
ATOM 1057 C C . GLU A 1 138 ? 2.466 5.100 -5.929 1.00 97.00 138 GLU A C 1
ATOM 1059 O O . GLU A 1 138 ? 3.184 4.550 -6.759 1.00 97.00 138 GLU A O 1
ATOM 1064 N N . HIS A 1 139 ? 2.970 5.771 -4.883 1.00 96.62 139 HIS A N 1
ATOM 1065 C CA . HIS A 1 139 ? 4.412 5.907 -4.649 1.00 96.62 139 HIS A CA 1
ATOM 1066 C C . HIS A 1 139 ? 5.126 4.542 -4.614 1.00 96.62 139 HIS A C 1
ATOM 1068 O O . HIS 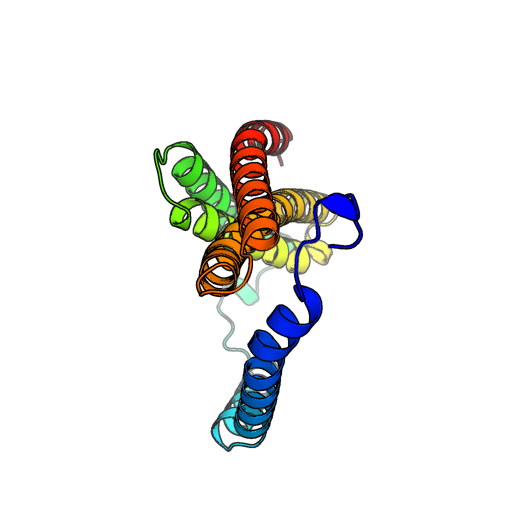A 1 139 ? 6.088 4.310 -5.344 1.00 96.62 139 HIS A O 1
ATOM 1074 N N . GLN A 1 140 ? 4.650 3.613 -3.773 1.00 96.25 140 GLN A N 1
ATOM 1075 C CA . GLN A 1 140 ? 5.275 2.296 -3.618 1.00 96.25 140 GLN A CA 1
ATOM 1076 C C . GLN A 1 140 ? 5.267 1.493 -4.924 1.00 96.25 140 GLN A C 1
ATOM 1078 O O . GLN A 1 140 ? 6.234 0.784 -5.209 1.00 96.25 140 GLN A O 1
ATOM 1083 N N . ASP A 1 141 ? 4.184 1.575 -5.691 1.00 96.75 141 ASP A N 1
ATOM 1084 C CA . ASP A 1 141 ? 4.054 0.869 -6.960 1.00 96.75 141 ASP A CA 1
ATOM 1085 C C . ASP A 1 141 ? 5.089 1.404 -7.965 1.00 96.75 141 ASP A C 1
ATOM 1087 O O . ASP A 1 141 ? 5.797 0.606 -8.585 1.00 96.75 141 ASP A O 1
ATOM 1091 N N . SER A 1 142 ? 5.301 2.725 -8.021 1.00 96.88 142 SER A N 1
ATOM 1092 C CA . SER A 1 142 ? 6.381 3.337 -8.808 1.00 96.88 142 SER A CA 1
ATOM 1093 C C . SER A 1 142 ? 7.776 2.907 -8.344 1.00 96.88 142 SER A C 1
ATOM 1095 O O . SER A 1 142 ? 8.625 2.548 -9.166 1.00 96.88 142 SER A O 1
ATOM 1097 N N . VAL A 1 143 ? 8.032 2.876 -7.031 1.00 95.69 143 VAL A N 1
ATOM 1098 C CA . VAL A 1 143 ? 9.304 2.392 -6.458 1.00 95.69 143 VAL A CA 1
ATOM 1099 C C . VAL A 1 143 ? 9.610 0.964 -6.914 1.00 95.69 143 VAL A C 1
ATOM 1101 O O . VAL A 1 143 ? 10.743 0.674 -7.293 1.00 95.69 143 VAL A O 1
ATOM 1104 N N . VAL A 1 144 ? 8.603 0.087 -6.924 1.00 96.69 144 VAL A N 1
ATOM 1105 C CA . VAL A 1 144 ? 8.740 -1.318 -7.339 1.00 96.69 144 VAL A CA 1
ATOM 1106 C C . VAL A 1 144 ? 8.858 -1.460 -8.861 1.00 96.69 144 VAL A C 1
ATOM 1108 O O . VAL A 1 144 ? 9.612 -2.311 -9.337 1.00 96.69 144 VAL A O 1
ATOM 1111 N N . ALA A 1 145 ? 8.157 -0.632 -9.638 1.00 97.06 145 ALA A N 1
ATOM 1112 C CA . ALA A 1 145 ? 8.171 -0.688 -11.098 1.00 97.06 145 ALA A CA 1
ATOM 1113 C C . ALA A 1 145 ? 9.512 -0.232 -11.699 1.00 97.06 145 ALA A C 1
ATOM 1115 O O . ALA A 1 145 ? 10.010 -0.849 -12.645 1.00 97.06 145 ALA A O 1
ATOM 1116 N N . ARG A 1 146 ? 10.129 0.818 -11.140 1.00 97.12 146 ARG A N 1
ATOM 1117 C CA . ARG A 1 146 ? 11.361 1.444 -11.661 1.00 97.12 146 ARG A CA 1
ATOM 1118 C C . ARG A 1 146 ? 12.514 0.448 -11.909 1.00 97.12 146 ARG A C 1
ATOM 1120 O O . ARG A 1 146 ? 13.023 0.430 -13.032 1.00 97.12 146 ARG A O 1
ATOM 1127 N N . PRO A 1 147 ? 12.924 -0.421 -10.961 1.00 97.12 147 PRO A N 1
ATOM 1128 C CA . PRO A 1 147 ? 13.980 -1.408 -11.210 1.00 97.12 147 PRO A CA 1
ATOM 1129 C C . PRO A 1 147 ? 13.642 -2.401 -12.325 1.00 97.12 147 PRO A C 1
ATOM 1131 O O . PRO A 1 147 ? 14.525 -2.788 -13.091 1.00 97.12 147 PRO A O 1
ATOM 1134 N N . VAL A 1 148 ? 12.370 -2.798 -12.443 1.00 96.81 148 VAL A N 1
ATOM 1135 C CA . VAL A 1 148 ? 11.916 -3.724 -13.488 1.00 96.81 148 VAL A CA 1
ATOM 1136 C C . VAL A 1 148 ? 11.980 -3.056 -14.857 1.00 96.81 148 VAL A C 1
ATOM 1138 O O . VAL A 1 148 ? 12.517 -3.640 -15.793 1.00 96.81 148 VAL A O 1
ATOM 1141 N N . LEU A 1 149 ? 11.512 -1.810 -14.966 1.00 96.75 149 LEU A N 1
ATOM 1142 C CA . LEU A 1 149 ? 11.601 -1.012 -16.192 1.00 96.75 149 LEU A CA 1
ATOM 1143 C C . LEU A 1 149 ? 13.056 -0.763 -16.601 1.00 96.75 149 LEU A C 1
ATOM 1145 O O . LEU A 1 149 ? 13.392 -0.913 -17.773 1.00 96.75 149 LEU A O 1
ATOM 1149 N N . LEU A 1 150 ? 13.935 -0.458 -15.642 1.00 96.62 150 LEU A N 1
ATOM 1150 C CA . LEU A 1 150 ? 15.366 -0.305 -15.898 1.00 96.62 150 LEU A CA 1
ATOM 1151 C C . LEU A 1 150 ? 15.984 -1.607 -16.420 1.00 96.62 150 LEU A C 1
ATOM 1153 O O . LEU A 1 150 ? 16.756 -1.578 -17.373 1.00 96.62 150 LEU A O 1
ATOM 1157 N N . ASN A 1 151 ? 15.647 -2.747 -15.814 1.00 95.25 151 ASN A N 1
ATOM 1158 C CA . ASN A 1 151 ? 16.133 -4.046 -16.264 1.00 95.25 151 ASN A CA 1
ATOM 1159 C C . ASN A 1 151 ? 15.620 -4.391 -17.668 1.00 95.25 151 ASN A C 1
ATOM 1161 O O . ASN A 1 151 ? 16.394 -4.815 -18.519 1.00 95.25 151 ASN A O 1
ATOM 1165 N N . LEU A 1 152 ? 14.332 -4.155 -17.928 1.00 94.38 152 LEU A N 1
ATOM 1166 C CA . LEU A 1 152 ? 13.725 -4.364 -19.239 1.00 94.38 152 LEU A CA 1
ATOM 1167 C C . LEU A 1 152 ? 14.322 -3.452 -20.305 1.00 94.38 152 LEU A C 1
ATOM 1169 O O . LEU A 1 152 ? 14.454 -3.895 -21.434 1.00 94.38 152 LEU A O 1
ATOM 1173 N N . GLY A 1 153 ? 14.688 -2.214 -19.966 1.00 93.75 153 GLY A N 1
ATOM 1174 C CA . GLY A 1 153 ? 15.295 -1.250 -20.884 1.00 93.75 153 GLY A CA 1
ATOM 1175 C C . GLY A 1 153 ? 16.771 -1.500 -21.205 1.00 93.75 153 GLY A C 1
ATOM 1176 O O . GLY A 1 153 ? 17.297 -0.850 -22.104 1.00 93.75 153 GLY A O 1
ATOM 1177 N N . ARG A 1 154 ? 17.443 -2.422 -20.502 1.00 91.19 154 ARG A N 1
ATOM 1178 C CA . ARG A 1 154 ? 18.829 -2.825 -20.791 1.00 91.19 154 ARG A CA 1
ATOM 1179 C C . ARG A 1 154 ? 18.880 -3.849 -21.935 1.00 91.19 154 ARG A C 1
ATOM 1181 O O . ARG A 1 154 ? 17.942 -4.621 -22.124 1.00 91.19 154 ARG A O 1
ATOM 1188 N N . GLY A 1 155 ? 20.002 -3.877 -22.657 1.00 82.62 155 GLY A N 1
ATOM 1189 C CA . GLY A 1 155 ? 20.280 -4.807 -23.760 1.00 82.62 155 GLY A CA 1
ATOM 1190 C C . GLY A 1 155 ? 20.476 -4.106 -25.106 1.00 82.62 155 GLY A C 1
ATOM 1191 O O . GLY A 1 155 ? 20.479 -2.880 -25.173 1.00 82.62 155 GLY A O 1
ATOM 1192 N N . ASP A 1 156 ? 20.630 -4.905 -26.163 1.00 79.69 156 ASP A N 1
ATOM 1193 C CA . ASP A 1 156 ? 20.923 -4.417 -27.522 1.00 79.69 156 ASP A CA 1
ATOM 1194 C C . ASP A 1 156 ? 19.664 -3.957 -28.282 1.00 79.69 156 ASP A C 1
ATOM 1196 O O . ASP A 1 156 ? 19.741 -3.243 -29.281 1.00 79.69 156 ASP A O 1
ATOM 1200 N N . GLU A 1 157 ? 18.480 -4.353 -27.807 1.00 86.50 157 GLU A N 1
ATOM 1201 C CA . GLU A 1 157 ? 17.197 -3.896 -28.342 1.00 86.50 157 GLU A CA 1
ATOM 1202 C C . GLU A 1 157 ? 16.871 -2.465 -27.883 1.00 86.50 157 GLU A C 1
ATOM 1204 O O . GLU A 1 157 ? 17.230 -2.047 -26.782 1.00 86.50 157 GLU A O 1
ATOM 1209 N N . ASN A 1 158 ? 16.088 -1.729 -28.678 1.00 90.44 158 ASN A N 1
ATOM 1210 C CA . ASN A 1 158 ? 15.686 -0.359 -28.351 1.00 90.44 158 ASN A CA 1
ATOM 1211 C C . ASN A 1 158 ? 14.986 -0.281 -26.974 1.00 90.44 158 ASN A C 1
ATOM 1213 O O . ASN A 1 158 ? 13.898 -0.822 -26.781 1.00 90.44 158 ASN A O 1
ATOM 1217 N N . GLY A 1 159 ? 15.626 0.373 -26.001 1.00 93.56 159 GLY A N 1
ATOM 1218 C CA . GLY A 1 159 ? 15.125 0.542 -24.632 1.00 93.56 159 GLY A CA 1
ATOM 1219 C C . GLY A 1 159 ? 14.306 1.816 -24.399 1.00 93.56 159 GLY A C 1
ATOM 1220 O O . GLY A 1 159 ? 13.857 2.042 -23.274 1.00 93.56 159 GLY A O 1
ATOM 1221 N N . PHE A 1 160 ? 14.104 2.651 -25.428 1.00 95.25 160 PHE A N 1
ATOM 1222 C CA . PHE A 1 160 ? 13.518 3.992 -25.303 1.00 95.25 160 PHE A CA 1
ATOM 1223 C C . PHE A 1 160 ? 12.182 3.989 -24.555 1.00 95.25 160 PHE A C 1
ATOM 1225 O O . PHE A 1 160 ? 12.011 4.740 -23.597 1.00 95.25 160 PHE A O 1
ATOM 1232 N N . THR A 1 161 ? 11.250 3.108 -24.932 1.00 96.31 161 THR A N 1
ATOM 1233 C CA . THR A 1 161 ? 9.921 3.067 -24.305 1.00 96.31 161 THR A CA 1
ATOM 1234 C C . THR A 1 161 ? 9.988 2.680 -22.827 1.00 96.31 161 THR A C 1
ATOM 1236 O O . THR A 1 161 ? 9.238 3.231 -22.025 1.00 96.31 161 THR A O 1
ATOM 1239 N N . PHE A 1 162 ? 10.906 1.796 -22.422 1.00 96.56 162 PHE A N 1
ATOM 1240 C CA . PHE A 1 162 ? 11.102 1.470 -21.005 1.00 96.56 162 PHE A CA 1
ATOM 1241 C C . PHE A 1 162 ? 11.723 2.630 -20.223 1.00 96.56 162 PHE A C 1
ATOM 1243 O O . PHE A 1 162 ? 11.310 2.876 -19.093 1.00 96.56 162 PHE A O 1
ATOM 1250 N N . GLY A 1 163 ? 12.646 3.385 -20.830 1.00 96.00 163 GLY A N 1
ATOM 1251 C CA . GLY A 1 163 ? 13.175 4.626 -20.254 1.00 96.00 163 GLY A CA 1
ATOM 1252 C C . GLY A 1 163 ? 12.100 5.706 -20.086 1.00 96.00 163 GLY A C 1
ATOM 1253 O O . GLY A 1 163 ? 12.022 6.344 -19.039 1.00 96.00 163 GLY A O 1
ATOM 1254 N N . LEU A 1 164 ? 11.210 5.857 -21.073 1.00 96.81 164 LEU A N 1
ATOM 1255 C CA . LEU A 1 164 ? 10.059 6.761 -20.997 1.00 96.81 164 LEU A CA 1
ATOM 1256 C C . LEU A 1 164 ? 9.100 6.364 -19.865 1.00 96.81 164 LEU A C 1
ATOM 1258 O O . LEU A 1 164 ? 8.671 7.219 -19.090 1.00 96.81 164 LEU A O 1
ATOM 1262 N N . LEU A 1 165 ? 8.776 5.072 -19.748 1.00 96.69 165 LEU A N 1
ATOM 1263 C CA . LEU A 1 165 ? 7.951 4.558 -18.652 1.00 96.69 165 LEU A CA 1
ATOM 1264 C C . LEU A 1 165 ? 8.640 4.758 -17.296 1.00 96.69 165 LEU A C 1
ATOM 1266 O O . LEU A 1 165 ? 7.995 5.211 -16.360 1.00 96.69 165 LEU A O 1
ATOM 1270 N N . TYR A 1 166 ? 9.948 4.503 -17.201 1.00 97.69 166 TYR A N 1
ATOM 1271 C CA . TYR A 1 166 ? 10.725 4.753 -15.986 1.00 97.69 166 TYR A CA 1
ATOM 1272 C C . TYR A 1 166 ? 10.631 6.222 -15.556 1.00 97.69 166 TYR A C 1
ATOM 1274 O O . TYR A 1 166 ? 10.378 6.505 -14.387 1.00 97.69 166 TYR A O 1
ATOM 1282 N N . GLY A 1 167 ? 10.784 7.157 -16.500 1.00 97.44 167 GLY A N 1
ATOM 1283 C CA . GLY A 1 167 ? 10.638 8.589 -16.238 1.00 97.44 167 GLY A CA 1
ATOM 1284 C C . GLY A 1 167 ? 9.251 8.957 -15.706 1.00 97.44 167 GLY A C 1
ATOM 1285 O O . GLY A 1 167 ? 9.150 9.730 -14.758 1.00 97.44 167 GLY A O 1
ATOM 1286 N N . LYS A 1 168 ? 8.188 8.345 -16.247 1.00 96.94 168 LYS A N 1
ATOM 1287 C CA . LYS A 1 168 ? 6.818 8.524 -15.739 1.00 96.94 168 LYS A CA 1
ATOM 1288 C C . LYS A 1 168 ? 6.638 8.002 -14.314 1.00 96.94 168 LYS A C 1
ATOM 1290 O O . LYS A 1 168 ? 5.969 8.657 -13.524 1.00 96.94 168 LYS A O 1
ATOM 1295 N N . GLU A 1 169 ? 7.246 6.869 -13.967 1.00 97.69 169 GLU A N 1
ATOM 1296 C CA . GLU A 1 169 ? 7.205 6.356 -12.590 1.00 97.69 169 GLU A CA 1
ATOM 1297 C C . GLU A 1 169 ? 7.990 7.251 -11.616 1.00 97.69 169 GLU A C 1
ATOM 1299 O O . GLU A 1 169 ? 7.574 7.436 -10.477 1.00 97.69 169 GLU A O 1
ATOM 1304 N N . VAL A 1 170 ? 9.102 7.857 -12.052 1.00 97.00 170 VAL A N 1
ATOM 1305 C CA . VAL A 1 170 ? 9.819 8.869 -11.250 1.00 97.00 170 VAL A CA 1
ATOM 1306 C C . VAL A 1 170 ? 8.946 10.105 -11.020 1.00 97.00 170 VAL A C 1
ATOM 1308 O O . VAL A 1 170 ? 8.845 10.580 -9.892 1.00 97.00 170 VAL A O 1
ATOM 1311 N N . GLU A 1 171 ? 8.290 10.607 -12.068 1.00 96.88 171 GLU A N 1
ATOM 1312 C CA . GLU A 1 171 ? 7.370 11.745 -11.968 1.00 96.88 171 GLU A CA 1
ATOM 1313 C C . GLU A 1 171 ? 6.199 11.446 -11.021 1.00 96.88 171 GLU A C 1
ATOM 1315 O O . GLU A 1 171 ? 5.867 12.277 -10.174 1.00 96.88 171 GLU A O 1
ATOM 1320 N N . LEU A 1 172 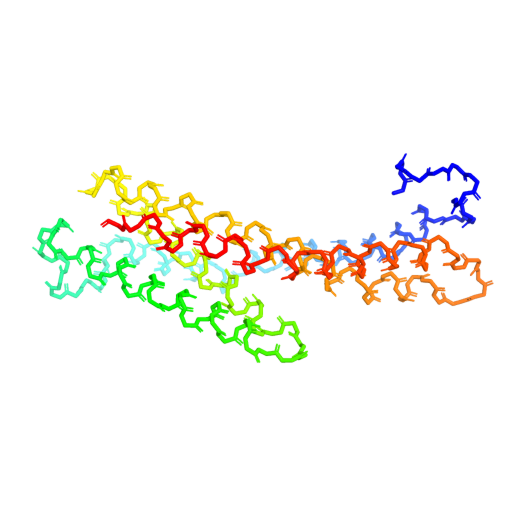? 5.604 10.251 -11.119 1.00 96.00 172 LEU A N 1
ATOM 1321 C CA . LEU A 1 172 ? 4.516 9.828 -10.240 1.00 96.00 172 LEU A CA 1
ATOM 1322 C C . LEU A 1 172 ? 4.972 9.750 -8.777 1.00 96.00 172 LEU A C 1
ATOM 1324 O O . LEU A 1 172 ? 4.303 10.312 -7.910 1.00 96.00 172 LEU A O 1
ATOM 1328 N N . ALA A 1 173 ? 6.129 9.140 -8.502 1.00 95.44 173 ALA A N 1
ATOM 1329 C CA . ALA A 1 173 ? 6.691 9.085 -7.153 1.00 95.44 173 ALA A CA 1
ATOM 1330 C C . ALA A 1 173 ? 6.879 10.495 -6.562 1.00 95.44 173 ALA A C 1
ATOM 1332 O O . ALA A 1 173 ? 6.328 10.784 -5.499 1.00 95.44 173 ALA A O 1
ATOM 1333 N N . HIS A 1 174 ? 7.522 11.411 -7.293 1.00 94.88 174 HIS A N 1
ATOM 1334 C CA . HIS A 1 174 ? 7.714 12.792 -6.833 1.00 94.88 174 HIS A CA 1
ATOM 1335 C C . HIS A 1 174 ? 6.393 13.540 -6.623 1.00 94.88 174 HIS A C 1
ATOM 1337 O O . HIS A 1 174 ? 6.245 14.294 -5.661 1.00 94.88 174 HIS A O 1
ATOM 1343 N N . LYS A 1 175 ? 5.410 13.333 -7.506 1.00 95.94 175 LYS A N 1
ATOM 1344 C CA . LYS A 1 175 ? 4.083 13.936 -7.362 1.00 95.94 175 LYS A CA 1
ATOM 1345 C C . LYS A 1 175 ? 3.402 13.461 -6.079 1.00 95.94 175 LYS A C 1
ATOM 1347 O O . LYS A 1 175 ? 2.904 14.283 -5.316 1.00 95.94 175 LYS A O 1
ATOM 1352 N N . THR A 1 176 ? 3.405 12.154 -5.823 1.00 95.56 176 THR A N 1
ATOM 1353 C CA . THR A 1 176 ? 2.780 11.589 -4.617 1.00 95.56 176 THR A CA 1
ATOM 1354 C C . THR A 1 176 ? 3.457 12.070 -3.329 1.00 95.56 176 THR A C 1
ATOM 1356 O O . THR A 1 176 ? 2.772 12.360 -2.348 1.00 95.56 176 THR A O 1
ATOM 1359 N N . GLU A 1 177 ? 4.782 12.243 -3.338 1.00 94.69 177 GLU A N 1
ATOM 1360 C CA . GLU A 1 177 ? 5.533 12.856 -2.236 1.00 94.69 177 GLU A CA 1
ATOM 1361 C C . GLU A 1 177 ? 5.144 14.324 -2.021 1.00 94.69 177 GLU A C 1
ATOM 1363 O O . GLU A 1 177 ? 4.887 14.736 -0.890 1.00 94.69 177 GLU A O 1
ATOM 1368 N N . ALA A 1 178 ? 5.029 15.105 -3.099 1.00 95.12 178 ALA A N 1
ATOM 1369 C CA . ALA A 1 178 ? 4.644 16.513 -3.036 1.00 95.12 178 ALA A CA 1
ATOM 1370 C C . ALA A 1 178 ? 3.191 16.726 -2.563 1.00 95.12 178 ALA A C 1
ATOM 1372 O O . ALA A 1 178 ? 2.877 17.748 -1.950 1.00 95.12 178 ALA A O 1
ATOM 1373 N N . GLU A 1 179 ? 2.298 15.767 -2.817 1.00 96.69 179 GLU A N 1
ATOM 1374 C CA . GLU A 1 179 ? 0.897 15.812 -2.383 1.00 96.69 179 GLU A CA 1
ATOM 1375 C C . GLU A 1 179 ? 0.706 15.410 -0.911 1.00 96.69 179 GLU A C 1
ATOM 1377 O O . GLU A 1 179 ? -0.242 15.872 -0.262 1.00 96.69 179 GLU A O 1
ATOM 1382 N N . LEU A 1 180 ? 1.610 14.593 -0.354 1.00 96.19 180 LEU A N 1
ATOM 1383 C CA . LEU A 1 180 ? 1.498 14.067 1.008 1.00 96.19 180 LEU A CA 1
ATOM 1384 C C . LEU A 1 180 ? 1.359 15.163 2.085 1.00 96.19 180 LEU A C 1
ATOM 1386 O O . LEU A 1 180 ? 0.448 15.030 2.905 1.00 96.19 180 LEU A O 1
ATOM 1390 N N . PRO A 1 181 ? 2.159 16.253 2.113 1.00 96.25 181 PRO A N 1
ATOM 1391 C CA . PRO A 1 181 ? 2.000 17.313 3.109 1.00 96.25 181 PRO A CA 1
ATOM 1392 C C . PRO A 1 181 ? 0.616 17.969 3.067 1.00 96.25 181 PRO A C 1
ATOM 1394 O O . PRO A 1 181 ? 0.000 18.211 4.106 1.00 96.25 181 PRO A O 1
ATOM 1397 N N . ALA A 1 182 ? 0.107 18.262 1.866 1.00 95.81 182 ALA A N 1
ATOM 1398 C CA . ALA A 1 182 ? -1.189 18.912 1.689 1.00 95.81 182 ALA A CA 1
ATOM 1399 C C . ALA A 1 182 ? -2.336 17.986 2.112 1.00 95.81 182 ALA A C 1
ATOM 1401 O O . ALA A 1 182 ? -3.234 18.411 2.848 1.00 95.81 182 ALA A O 1
ATOM 1402 N N . LEU A 1 183 ? -2.272 16.712 1.707 1.00 95.50 183 LEU A N 1
ATOM 1403 C CA . LEU A 1 183 ? -3.207 15.687 2.157 1.00 95.50 183 LEU A CA 1
ATOM 1404 C C . LEU A 1 183 ? -3.173 15.568 3.682 1.00 95.50 183 LEU A C 1
ATOM 1406 O O . LEU A 1 183 ? -4.214 15.651 4.330 1.00 95.50 183 LEU A O 1
ATOM 1410 N N . TRP A 1 184 ? -1.985 15.434 4.268 1.00 94.88 184 TRP A N 1
ATOM 1411 C CA . TRP A 1 184 ? -1.828 15.250 5.705 1.00 94.88 184 TRP A CA 1
ATOM 1412 C C . TRP A 1 184 ? -2.375 16.433 6.509 1.00 94.88 184 TRP A C 1
ATOM 1414 O O . TRP A 1 184 ? -3.157 16.236 7.437 1.00 94.88 184 TRP A O 1
ATOM 1424 N N . ASN A 1 185 ? -2.070 17.665 6.092 1.00 92.50 185 ASN A N 1
ATOM 1425 C CA . ASN A 1 185 ? -2.594 18.886 6.709 1.00 92.50 185 ASN A CA 1
ATOM 1426 C C . ASN A 1 185 ? -4.121 18.988 6.651 1.00 92.50 185 ASN A C 1
ATOM 1428 O O . ASN A 1 185 ? -4.747 19.508 7.574 1.00 92.50 185 ASN A O 1
ATOM 1432 N N . LYS A 1 186 ? -4.739 18.522 5.562 1.00 89.75 186 LYS A N 1
ATOM 1433 C CA . LYS A 1 186 ? -6.199 18.471 5.457 1.00 89.75 186 LYS A CA 1
ATOM 1434 C C . LYS A 1 186 ? -6.772 17.471 6.463 1.00 89.75 186 LYS A C 1
ATOM 1436 O O . LYS A 1 186 ? -7.699 17.802 7.193 1.00 89.75 186 LYS A O 1
ATOM 1441 N N . LEU A 1 187 ? -6.200 16.270 6.523 1.00 87.19 187 LEU A N 1
ATOM 1442 C CA . LEU A 1 187 ? -6.707 15.178 7.354 1.00 87.19 187 LEU A CA 1
ATOM 1443 C C . LEU A 1 187 ? -6.492 15.406 8.859 1.00 87.19 187 LEU A C 1
ATOM 1445 O O . LEU A 1 187 ? -7.323 14.962 9.654 1.00 87.19 187 LEU A O 1
ATOM 1449 N N . SER A 1 188 ? -5.419 16.103 9.246 1.00 79.56 188 SER A N 1
ATOM 1450 C CA . SER A 1 188 ? -5.108 16.430 10.645 1.00 79.56 188 SER A CA 1
ATOM 1451 C C . SER A 1 188 ? -5.975 17.563 11.206 1.00 79.56 188 SER A C 1
ATOM 1453 O O . SER A 1 188 ? -6.321 17.542 12.384 1.00 79.56 188 SER A O 1
ATOM 1455 N N . LYS A 1 189 ? -6.386 18.527 10.369 1.00 70.06 189 LYS A N 1
ATOM 1456 C CA . LYS A 1 189 ? -7.246 19.654 10.780 1.00 70.06 189 LYS A CA 1
ATOM 1457 C C . LYS A 1 189 ? -8.683 19.256 11.075 1.00 70.06 189 LYS A C 1
ATOM 1459 O O . LYS A 1 189 ? -9.334 19.902 11.896 1.00 70.06 189 LYS A O 1
ATOM 1464 N N . GLU A 1 190 ? -9.185 18.209 10.432 1.00 64.25 190 GLU A N 1
ATOM 1465 C CA . GLU A 1 190 ? -10.549 17.723 10.634 1.00 64.25 190 GLU A CA 1
ATOM 1466 C C . GLU A 1 190 ? -10.715 16.952 11.974 1.00 64.25 190 GLU A C 1
ATOM 1468 O O . GLU A 1 190 ? -11.287 15.865 11.963 1.00 64.25 190 GLU A O 1
ATOM 1473 N N . HIS A 1 191 ? -10.184 17.465 13.096 1.00 51.66 191 HIS A N 1
ATOM 1474 C CA . HIS A 1 191 ? -10.170 16.875 14.452 1.00 51.66 191 HIS A CA 1
ATOM 1475 C C . HIS A 1 191 ? -11.287 15.842 14.741 1.00 51.66 191 HIS A C 1
ATOM 1477 O O . HIS A 1 191 ? -12.453 16.063 14.416 1.00 51.66 191 HIS A O 1
ATOM 1483 N N . LEU A 1 192 ? -10.885 14.709 15.338 1.00 42.44 192 LEU A N 1
ATOM 1484 C CA . LEU A 1 192 ? -11.717 13.541 15.679 1.00 42.44 192 LEU A CA 1
ATOM 1485 C C . LEU A 1 192 ? -12.903 13.842 16.603 1.00 42.44 192 LEU A C 1
ATOM 1487 O O . LEU A 1 192 ? -12.677 14.519 17.629 1.00 42.44 192 LEU A O 1
#

Secondary structure (DSSP, 8-state):
-TTS-GGG--SSHHHHHHHHHHHHHHHHHHHHHHHHSSHHHHHHHHHHHHHHHS----GGGGS-HHHHHHHHHHHHHHHHHHHHHHHHH-SS-SHHHHHHHHHHHHHHHHHHHHHHHHTHHHHHHHHHHHHHHHHHHHHHHHHHHHHHHHHHH-SSS--HHHHHHHHHHHHHHHHHHHHHHHHHHHHHHS--

InterPro domains:
  IPR007899 CHAD domain [PF05235] (3-149)
  IPR007899 CHAD domain [PS51708] (1-189)
  IPR007899 CHAD domain [SM00880] (1-178)
  IPR038186 CHAD domain superfamily [G3DSA:1.40.20.10] (1-192)